Protein AF-A0A627FA46-F1 (afdb_monomer_lite)

pLDDT: mean 85.42, std 13.5, range [40.06, 98.44]

Radius of gyration: 26.83 Å; chains: 1; bounding box: 65×45×69 Å

Secondary structure (DSSP, 8-state):
----HHHHHHHHHHHTT-STTS----HHHHHHHHHHTT------SS-HHHHHHHHHHHHHTSPPSSTTPPPHHHHHHHHHHT-GGG-BTTBTT-HHHHHHHHHHHHHTTEEEEE-TTS-EEEEETTT--B---S-SSPPPPHHHHHHHHHHHHHHHH--HHHHIIIIIHHHHHHTT-EEEEE---SSTTSS-S-SEEEEEE-TTS-EEEEEE----SPPBSSS---STT-BHHHHHHHHHHHHHSPPP-TTTT-

Structure (mmCIF, N/CA/C/O backbone):
data_AF-A0A627FA46-F1
#
_entry.id   AF-A0A627FA46-F1
#
loop_
_atom_site.group_PDB
_atom_site.id
_atom_site.type_symbol
_atom_site.label_atom_id
_atom_site.label_alt_id
_atom_site.label_comp_id
_atom_site.label_asym_id
_atom_site.label_entity_id
_atom_site.label_seq_id
_atom_site.pdbx_PDB_ins_code
_atom_site.Cartn_x
_atom_site.Cartn_y
_atom_site.Cartn_z
_atom_site.occupancy
_atom_site.B_iso_or_equiv
_atom_site.auth_seq_id
_atom_site.auth_comp_id
_atom_site.auth_asym_id
_atom_site.auth_atom_id
_atom_site.pdbx_PDB_model_num
ATOM 1 N N . MET A 1 1 ? 17.394 -7.701 3.683 1.00 83.00 1 MET A N 1
ATOM 2 C CA . MET A 1 1 ? 18.013 -8.682 2.751 1.00 83.00 1 MET A CA 1
ATOM 3 C C . MET A 1 1 ? 18.845 -7.889 1.757 1.00 83.00 1 MET A C 1
ATOM 5 O O . MET A 1 1 ? 18.462 -6.763 1.490 1.00 83.00 1 MET A O 1
ATOM 9 N N . LYS A 1 2 ? 19.955 -8.413 1.216 1.00 88.69 2 LYS A N 1
ATOM 10 C CA . LYS A 1 2 ? 20.797 -7.633 0.296 1.00 88.69 2 LYS A CA 1
ATOM 11 C C . LYS A 1 2 ? 20.904 -8.286 -1.078 1.00 88.69 2 LYS A C 1
ATOM 13 O O . LYS A 1 2 ? 21.559 -9.314 -1.218 1.00 88.69 2 LYS A O 1
ATOM 18 N N . PHE A 1 3 ? 20.260 -7.674 -2.066 1.00 95.88 3 PHE A N 1
ATOM 19 C CA . PHE A 1 3 ? 20.481 -7.991 -3.476 1.00 95.88 3 PHE A CA 1
ATOM 20 C C . PHE A 1 3 ? 21.795 -7.377 -3.954 1.00 95.88 3 PHE A C 1
ATOM 22 O O . PHE A 1 3 ? 22.280 -6.397 -3.392 1.00 95.88 3 PHE A O 1
ATOM 29 N N . LYS A 1 4 ? 22.379 -7.953 -5.004 1.00 97.62 4 LYS A N 1
ATOM 30 C CA . LYS A 1 4 ? 23.573 -7.401 -5.648 1.00 97.62 4 LYS A CA 1
ATOM 31 C C . LYS A 1 4 ? 23.212 -6.121 -6.398 1.00 97.62 4 LYS A C 1
ATOM 33 O O . LYS A 1 4 ? 22.221 -6.095 -7.127 1.00 97.62 4 LYS A O 1
ATOM 38 N N . ASP A 1 5 ? 24.085 -5.120 -6.341 1.00 96.94 5 ASP A N 1
ATOM 39 C CA . ASP A 1 5 ? 23.879 -3.797 -6.950 1.00 96.94 5 ASP A CA 1
ATOM 40 C C . ASP A 1 5 ? 23.499 -3.875 -8.435 1.00 96.94 5 ASP A C 1
ATOM 42 O O . ASP A 1 5 ? 22.596 -3.184 -8.898 1.00 96.94 5 ASP A O 1
ATOM 46 N N . ARG A 1 6 ? 24.124 -4.790 -9.190 1.00 97.31 6 ARG A N 1
ATOM 47 C CA . ARG A 1 6 ? 23.803 -5.014 -10.612 1.00 97.31 6 ARG A CA 1
ATOM 48 C C . ARG A 1 6 ? 22.354 -5.455 -10.848 1.00 97.31 6 ARG A C 1
ATOM 50 O O . ARG A 1 6 ? 21.775 -5.130 -11.877 1.00 97.31 6 ARG A O 1
ATOM 57 N N . ASN A 1 7 ? 21.788 -6.227 -9.922 1.00 97.94 7 ASN A N 1
ATOM 58 C CA . ASN A 1 7 ? 20.427 -6.741 -10.026 1.00 97.94 7 ASN A CA 1
ATOM 59 C C . ASN A 1 7 ? 19.427 -5.686 -9.538 1.00 97.94 7 ASN A C 1
ATOM 61 O O . ASN A 1 7 ? 18.394 -5.511 -10.175 1.00 97.94 7 ASN A O 1
ATOM 65 N N . LEU A 1 8 ? 19.771 -4.919 -8.495 1.00 97.69 8 LEU A N 1
ATOM 66 C CA . LEU A 1 8 ? 19.010 -3.732 -8.090 1.00 97.69 8 LEU A CA 1
ATOM 67 C C . LEU A 1 8 ? 18.936 -2.686 -9.203 1.00 97.69 8 LEU A C 1
ATOM 69 O O . LEU A 1 8 ? 17.860 -2.165 -9.478 1.00 97.69 8 LEU A O 1
ATOM 73 N N . ARG A 1 9 ? 20.049 -2.431 -9.897 1.00 98.19 9 ARG A N 1
ATOM 74 C CA . ARG A 1 9 ? 20.071 -1.552 -11.067 1.00 98.19 9 ARG A CA 1
ATOM 75 C C . ARG A 1 9 ? 19.154 -2.058 -12.179 1.00 98.19 9 ARG A C 1
ATOM 77 O O . ARG A 1 9 ? 18.379 -1.274 -12.703 1.00 98.19 9 ARG A O 1
ATOM 84 N N . ALA A 1 10 ? 19.204 -3.346 -12.515 1.00 98.38 10 ALA A N 1
ATOM 85 C CA . ALA A 1 10 ? 18.331 -3.907 -13.548 1.00 98.38 10 ALA A CA 1
ATOM 86 C C . ALA A 1 10 ? 16.838 -3.813 -13.169 1.00 98.38 10 ALA A C 1
ATOM 88 O O . ALA A 1 10 ? 16.004 -3.507 -14.018 1.00 98.38 10 ALA A O 1
ATOM 89 N N . LEU A 1 11 ? 16.493 -4.015 -11.891 1.00 98.38 11 LEU A N 1
ATOM 90 C CA . LEU A 1 11 ? 15.132 -3.784 -11.388 1.00 98.38 11 LEU A CA 1
ATOM 91 C C . LEU A 1 11 ? 14.736 -2.304 -11.477 1.00 98.38 11 LEU A C 1
ATOM 93 O O . LEU A 1 11 ? 13.626 -1.986 -11.899 1.00 98.38 11 LEU A O 1
ATOM 97 N N . ALA A 1 12 ? 15.650 -1.399 -11.129 1.00 98.38 12 ALA A N 1
ATOM 98 C CA . ALA A 1 12 ? 15.436 0.034 -11.269 1.00 98.38 12 ALA A CA 1
ATOM 99 C C . ALA A 1 12 ? 15.219 0.437 -12.735 1.00 98.38 12 ALA A C 1
ATOM 101 O O . ALA A 1 12 ? 14.308 1.206 -13.013 1.00 98.38 12 ALA A O 1
ATOM 102 N N . GLU A 1 13 ? 15.990 -0.118 -13.674 1.00 98.44 13 GLU A N 1
ATOM 103 C CA . GLU A 1 13 ? 15.842 0.112 -15.119 1.00 98.44 13 GLU A CA 1
ATOM 104 C C . GLU A 1 13 ? 14.477 -0.365 -15.650 1.00 98.44 13 GLU A C 1
ATOM 106 O O . GLU A 1 13 ? 13.906 0.291 -16.522 1.00 98.44 13 GLU A O 1
ATOM 111 N N . CYS A 1 14 ? 13.908 -1.440 -15.087 1.00 98.25 14 CYS A N 1
ATOM 112 C CA . CYS A 1 14 ? 12.524 -1.848 -15.365 1.00 98.25 14 CYS A CA 1
ATOM 113 C C . CYS A 1 14 ? 11.515 -0.809 -14.850 1.00 98.25 14 CYS A C 1
ATOM 115 O O . CYS A 1 14 ? 10.617 -0.394 -15.576 1.00 98.25 14 CYS A O 1
ATOM 117 N N . LEU A 1 15 ? 11.678 -0.344 -13.609 1.00 97.94 15 LEU A N 1
ATOM 118 C CA . LEU A 1 15 ? 10.756 0.607 -12.980 1.00 97.94 15 LEU A CA 1
ATOM 119 C C . LEU A 1 15 ? 10.758 1.968 -13.687 1.00 97.94 15 LEU A C 1
ATOM 121 O O . LEU A 1 15 ? 9.698 2.524 -13.965 1.00 97.94 15 LEU A O 1
ATOM 125 N N . ILE A 1 16 ? 11.932 2.497 -14.031 1.00 97.88 16 ILE A N 1
ATOM 126 C CA . ILE A 1 16 ? 12.043 3.796 -14.711 1.00 97.88 16 ILE A CA 1
ATOM 127 C C . ILE A 1 16 ? 11.784 3.717 -16.224 1.00 97.88 16 ILE A C 1
ATOM 129 O O . ILE A 1 16 ? 11.762 4.757 -16.884 1.00 97.88 16 ILE A O 1
ATOM 133 N N . GLY A 1 17 ? 11.621 2.510 -16.774 1.00 96.44 17 GLY A N 1
ATOM 134 C CA . GLY A 1 17 ? 11.398 2.276 -18.202 1.00 96.44 17 GLY A CA 1
ATOM 135 C C . GLY A 1 17 ? 12.602 2.568 -19.096 1.00 96.44 17 GLY A C 1
ATOM 136 O O . GLY A 1 17 ? 12.437 2.934 -20.256 1.00 96.44 17 GLY A O 1
ATOM 137 N N . ASP A 1 18 ? 13.817 2.414 -18.563 1.00 97.19 18 ASP A N 1
ATOM 138 C CA . ASP A 1 18 ? 15.032 2.347 -19.389 1.00 97.19 18 ASP A CA 1
ATOM 139 C C . ASP A 1 18 ? 15.180 0.942 -20.011 1.00 97.19 18 ASP A C 1
ATOM 141 O O . ASP A 1 18 ? 15.818 0.772 -21.053 1.00 97.19 18 ASP A O 1
ATOM 145 N N . ASN A 1 19 ? 14.525 -0.065 -19.420 1.00 96.56 19 ASN A N 1
ATOM 146 C CA . ASN A 1 19 ? 14.220 -1.324 -20.089 1.00 96.56 19 ASN A CA 1
ATOM 147 C C . ASN A 1 19 ? 12.993 -1.147 -21.001 1.00 96.56 19 ASN A C 1
ATOM 149 O O . ASN A 1 19 ? 11.918 -0.770 -20.543 1.00 96.56 19 ASN A O 1
ATOM 153 N N . LYS A 1 20 ? 13.149 -1.476 -22.288 1.00 94.88 20 LYS A N 1
ATOM 154 C CA . LYS A 1 20 ? 12.140 -1.258 -23.339 1.00 94.88 20 LYS A CA 1
ATOM 155 C C . LYS A 1 20 ? 10.836 -2.037 -23.153 1.00 94.88 20 LYS A C 1
ATOM 157 O O . LYS A 1 20 ? 9.854 -1.690 -23.796 1.00 94.88 20 LYS A O 1
ATOM 162 N N . ALA A 1 21 ? 10.820 -3.071 -22.312 1.00 95.62 21 ALA A N 1
ATOM 163 C CA . ALA A 1 21 ? 9.594 -3.798 -21.985 1.00 95.62 21 ALA A CA 1
ATOM 164 C C . ALA A 1 21 ? 8.673 -3.028 -21.016 1.00 95.62 21 ALA A C 1
ATOM 166 O O . ALA A 1 21 ? 7.596 -3.514 -20.678 1.00 95.62 21 ALA A O 1
ATOM 167 N N . PHE A 1 22 ? 9.093 -1.848 -20.547 1.00 96.19 22 PHE A N 1
ATOM 168 C CA . PHE A 1 22 ? 8.358 -1.023 -19.597 1.00 96.19 22 PHE A CA 1
ATOM 169 C C . PHE A 1 22 ? 8.200 0.405 -20.115 1.00 96.19 22 PHE A C 1
ATOM 171 O O . PHE A 1 22 ? 9.055 0.932 -20.829 1.00 96.19 22 PHE A O 1
ATOM 178 N N . LEU A 1 23 ? 7.112 1.054 -19.700 1.00 92.75 23 LEU A N 1
ATOM 179 C CA . LEU A 1 23 ? 6.859 2.453 -20.014 1.00 92.75 23 LEU A CA 1
ATOM 180 C C . LEU A 1 23 ? 7.952 3.350 -19.424 1.00 92.75 23 LEU A C 1
ATOM 182 O O . LEU A 1 23 ? 8.234 3.300 -18.224 1.00 92.75 23 LEU A O 1
ATOM 186 N N . TYR A 1 24 ? 8.513 4.217 -20.264 1.00 95.94 24 TYR A N 1
ATOM 187 C CA . TYR A 1 24 ? 9.477 5.229 -19.848 1.00 95.94 24 TYR A CA 1
ATOM 188 C C . TYR A 1 24 ? 8.882 6.191 -18.809 1.00 95.94 24 TYR A C 1
ATOM 190 O O . TYR A 1 24 ? 7.828 6.792 -19.028 1.00 95.94 24 TYR A O 1
ATOM 198 N N . ARG A 1 25 ? 9.601 6.407 -17.702 1.00 96.31 25 ARG A N 1
ATOM 199 C CA . ARG A 1 25 ? 9.227 7.348 -16.637 1.00 96.31 25 ARG A CA 1
ATOM 200 C C . ARG A 1 25 ? 10.300 8.426 -16.460 1.00 96.31 25 ARG A C 1
ATOM 202 O O . ARG A 1 25 ? 11.454 8.144 -16.132 1.00 96.31 25 ARG A O 1
ATOM 209 N N . SER A 1 26 ? 9.915 9.691 -16.638 1.00 97.12 26 SER A N 1
ATOM 210 C CA . SER A 1 26 ? 10.728 10.845 -16.221 1.00 97.12 26 SER A CA 1
ATOM 211 C C . SER A 1 26 ? 10.833 10.922 -14.689 1.00 97.12 26 SER A C 1
ATOM 213 O O . SER A 1 26 ? 10.103 10.238 -13.980 1.00 97.12 26 SER A O 1
ATOM 215 N N . SER A 1 27 ? 11.692 11.789 -14.145 1.00 96.75 27 SER A N 1
ATOM 216 C CA . SER A 1 27 ? 11.842 11.961 -12.687 1.00 96.75 27 SER A CA 1
ATOM 217 C C . SER A 1 27 ? 10.533 12.317 -11.964 1.00 96.75 27 SER A C 1
ATOM 219 O O . SER A 1 27 ? 10.290 11.832 -10.857 1.00 96.75 27 SER A O 1
ATOM 221 N N . SER A 1 28 ? 9.662 13.113 -12.596 1.00 96.06 28 SER A N 1
ATOM 222 C CA . SER A 1 28 ? 8.325 13.404 -12.063 1.00 96.06 28 SER A CA 1
ATOM 223 C C . SER A 1 28 ? 7.432 12.163 -12.084 1.00 96.06 28 SER A C 1
ATOM 225 O O . SER A 1 28 ? 6.816 11.845 -11.077 1.00 96.06 28 SER A O 1
ATOM 227 N N . ARG A 1 29 ? 7.446 11.388 -13.175 1.00 96.88 29 ARG A N 1
ATOM 228 C CA . ARG A 1 29 ? 6.673 10.139 -13.288 1.00 96.88 29 ARG A CA 1
ATOM 229 C C . ARG A 1 29 ? 7.173 9.028 -12.363 1.00 96.88 29 ARG A C 1
ATOM 231 O O . ARG A 1 29 ? 6.384 8.205 -11.923 1.00 96.88 29 ARG A O 1
ATOM 238 N N . ILE A 1 30 ? 8.470 8.991 -12.054 1.00 97.25 30 ILE A N 1
ATOM 239 C CA . ILE A 1 30 ? 9.030 8.097 -11.029 1.00 97.25 30 ILE A CA 1
ATOM 240 C C . ILE A 1 30 ? 8.498 8.494 -9.649 1.00 97.25 30 ILE A C 1
ATOM 242 O O . ILE A 1 30 ? 8.119 7.631 -8.864 1.00 97.25 30 ILE A O 1
ATOM 246 N N . THR A 1 31 ? 8.457 9.798 -9.365 1.00 96.06 31 THR A N 1
ATOM 247 C CA . THR A 1 31 ? 7.888 10.329 -8.120 1.00 96.06 31 THR A CA 1
ATOM 248 C C . THR A 1 31 ? 6.412 9.946 -7.994 1.00 96.06 31 THR A C 1
ATOM 250 O O . THR A 1 31 ? 6.041 9.343 -6.993 1.00 96.06 31 THR A O 1
ATOM 253 N N . GLU A 1 32 ? 5.605 10.203 -9.030 1.00 94.31 32 GLU A N 1
ATOM 254 C CA . GLU A 1 32 ? 4.191 9.797 -9.102 1.00 94.31 32 GLU A CA 1
ATOM 255 C C . GLU A 1 32 ? 4.031 8.287 -8.880 1.00 94.31 32 GLU A C 1
ATOM 257 O O . GLU A 1 32 ? 3.296 7.876 -7.994 1.00 94.31 32 GLU A O 1
ATOM 262 N N . PHE A 1 33 ? 4.809 7.453 -9.578 1.00 95.44 33 PHE A N 1
ATOM 263 C CA . PHE A 1 33 ? 4.761 5.996 -9.419 1.00 95.44 33 PHE A CA 1
ATOM 264 C C . PHE A 1 33 ? 4.969 5.552 -7.961 1.00 95.44 33 PHE A C 1
ATOM 266 O O . PHE A 1 33 ? 4.234 4.709 -7.442 1.00 95.44 33 PHE A O 1
ATOM 273 N N . PHE A 1 34 ? 5.973 6.113 -7.279 1.00 94.88 34 PHE A N 1
ATOM 274 C CA . PHE A 1 34 ? 6.210 5.788 -5.877 1.00 94.88 34 PHE A CA 1
ATOM 275 C C . PHE A 1 34 ? 5.106 6.335 -4.966 1.00 94.88 34 PHE A C 1
ATOM 277 O O . PHE A 1 34 ? 4.780 5.667 -3.990 1.00 94.88 34 PHE A O 1
ATOM 284 N N . GLN A 1 35 ? 4.499 7.481 -5.283 1.00 91.88 35 GLN A N 1
ATOM 285 C CA . GLN A 1 35 ? 3.343 8.035 -4.566 1.00 91.88 35 GLN A CA 1
ATOM 286 C C . GLN A 1 35 ? 2.048 7.240 -4.794 1.00 91.88 35 GLN A C 1
ATOM 288 O O . GLN A 1 35 ? 1.243 7.123 -3.874 1.00 91.88 35 GLN A O 1
ATOM 293 N N . ASP A 1 36 ? 1.871 6.603 -5.947 1.00 89.75 36 ASP A N 1
ATOM 294 C CA . ASP A 1 36 ? 0.750 5.688 -6.195 1.00 89.75 36 ASP A CA 1
ATOM 295 C C . ASP A 1 36 ? 0.950 4.369 -5.429 1.00 89.75 36 ASP A C 1
ATOM 297 O O . ASP A 1 36 ? 0.047 3.866 -4.750 1.00 89.75 36 ASP A O 1
ATOM 301 N N . CYS A 1 37 ? 2.203 3.902 -5.362 1.00 89.31 37 CYS A N 1
ATOM 302 C CA . CYS A 1 37 ? 2.657 2.909 -4.378 1.00 89.31 37 CYS A CA 1
ATOM 303 C C . CYS A 1 37 ? 2.686 3.464 -2.935 1.00 89.31 37 CYS A C 1
ATOM 305 O O . CYS A 1 37 ? 3.098 2.749 -2.012 1.00 89.31 37 CYS A O 1
ATOM 307 N N . GLY A 1 38 ? 2.269 4.732 -2.760 1.00 85.62 38 GLY A N 1
ATOM 308 C CA . GLY A 1 38 ? 2.238 5.611 -1.578 1.00 85.62 38 GLY A CA 1
ATOM 309 C C . GLY A 1 38 ? 3.425 5.473 -0.677 1.00 85.62 38 GLY A C 1
ATOM 310 O O . GLY A 1 38 ? 3.366 5.102 0.489 1.00 85.62 38 GLY A O 1
ATOM 311 N N . MET A 1 39 ? 4.528 5.841 -1.273 1.00 88.25 39 MET A N 1
ATOM 312 C CA . MET A 1 39 ? 5.741 6.228 -0.622 1.00 88.25 39 MET A CA 1
ATOM 313 C C . MET A 1 39 ? 5.829 7.740 -0.791 1.00 88.25 39 MET A C 1
ATOM 315 O O . MET A 1 39 ? 5.743 8.256 -1.903 1.00 88.25 39 MET A O 1
ATOM 319 N N . GLU A 1 40 ? 5.990 8.456 0.316 1.00 89.12 40 GLU A N 1
ATOM 320 C CA . GLU A 1 40 ? 6.143 9.913 0.324 1.00 89.12 40 GLU A CA 1
ATOM 321 C C . GLU A 1 40 ? 7.594 10.284 -0.016 1.00 89.12 40 GLU A C 1
ATOM 323 O O . GLU A 1 40 ? 8.338 10.821 0.801 1.00 89.12 40 GLU A O 1
ATOM 328 N N . VAL A 1 41 ? 8.033 9.920 -1.220 1.00 91.50 41 VAL A N 1
ATOM 329 C CA . VAL A 1 41 ? 9.383 10.191 -1.724 1.00 91.50 41 VAL A CA 1
ATOM 330 C C . VAL A 1 41 ? 9.305 11.075 -2.957 1.00 91.50 41 VAL A C 1
ATOM 332 O O . VAL A 1 41 ? 8.360 10.983 -3.735 1.00 91.50 41 VAL A O 1
ATOM 335 N N . VAL A 1 42 ? 10.312 11.927 -3.139 1.00 96.06 42 VAL A N 1
ATOM 336 C CA . VAL A 1 42 ? 10.445 12.801 -4.307 1.00 96.06 42 VAL A CA 1
ATOM 337 C C . VAL A 1 42 ? 11.817 12.579 -4.914 1.00 96.06 42 VAL A C 1
ATOM 339 O O . VAL A 1 42 ? 12.822 12.538 -4.200 1.00 96.06 42 VAL A O 1
ATOM 342 N N . HIS A 1 43 ? 11.856 12.403 -6.231 1.00 96.88 43 HIS A N 1
ATOM 343 C CA . HIS A 1 43 ? 13.109 12.260 -6.951 1.00 96.88 43 HIS A CA 1
ATOM 344 C C . HIS A 1 43 ? 13.962 13.530 -6.801 1.00 96.88 43 HIS A C 1
ATOM 346 O O . HIS A 1 43 ? 13.508 14.632 -7.094 1.00 96.88 43 HIS A O 1
ATOM 352 N N . ASP A 1 44 ? 15.217 13.376 -6.379 1.00 95.06 44 ASP A N 1
ATOM 353 C CA . ASP A 1 44 ? 16.090 14.478 -5.931 1.00 95.06 44 ASP A CA 1
ATOM 354 C C . ASP A 1 44 ? 16.905 15.152 -7.052 1.00 95.06 44 ASP A C 1
ATOM 356 O O . ASP A 1 44 ? 17.688 16.066 -6.809 1.00 95.06 44 ASP A O 1
ATOM 360 N N . GLY A 1 45 ? 16.730 14.697 -8.292 1.00 93.81 45 GLY A N 1
ATOM 361 C CA . GLY A 1 45 ? 17.451 15.202 -9.465 1.00 93.81 45 GLY A CA 1
ATOM 362 C C . GLY A 1 45 ? 18.752 14.455 -9.758 1.00 93.81 45 GLY A C 1
ATOM 363 O O . GLY A 1 45 ? 19.404 14.748 -10.758 1.00 93.81 45 GLY A O 1
ATOM 364 N N . SER A 1 46 ? 19.107 13.458 -8.942 1.00 95.94 46 SER A N 1
ATOM 365 C CA . SER A 1 46 ? 20.211 12.545 -9.231 1.00 95.94 46 SER A CA 1
ATOM 366 C C . SER A 1 46 ? 19.896 11.612 -10.413 1.00 95.94 46 SER A C 1
ATOM 368 O O . SER A 1 46 ? 18.933 11.778 -11.161 1.00 95.94 46 SER A O 1
ATOM 370 N N . THR A 1 47 ? 20.753 10.625 -10.661 1.00 97.31 47 THR A N 1
ATOM 371 C CA . THR A 1 47 ? 20.547 9.712 -11.790 1.00 97.31 47 THR A CA 1
ATOM 372 C C . THR A 1 47 ? 19.359 8.781 -11.521 1.00 97.31 47 THR A C 1
ATOM 374 O O . THR A 1 47 ? 19.391 8.028 -10.551 1.00 97.31 47 THR A O 1
ATOM 377 N N . ARG A 1 48 ? 18.354 8.768 -12.415 1.00 97.56 48 ARG A N 1
ATOM 378 C CA . ARG A 1 48 ? 17.077 8.032 -12.254 1.00 97.56 48 ARG A CA 1
ATOM 379 C C . ARG A 1 48 ? 17.235 6.586 -11.782 1.00 97.56 48 ARG A C 1
ATOM 381 O O . ARG A 1 48 ? 16.595 6.186 -10.809 1.00 97.56 48 ARG A O 1
ATOM 388 N N . TRP A 1 49 ? 18.093 5.803 -12.444 1.00 97.50 49 TRP A N 1
ATOM 389 C CA . TRP A 1 49 ? 18.305 4.399 -12.069 1.00 97.50 49 TRP A CA 1
ATOM 390 C C . TRP A 1 49 ? 18.966 4.268 -10.696 1.00 97.50 49 TRP A C 1
ATOM 392 O O . TRP A 1 49 ? 18.599 3.379 -9.937 1.00 97.50 49 TRP A O 1
ATOM 402 N N . ALA A 1 50 ? 19.906 5.154 -10.354 1.00 97.81 50 ALA A N 1
ATOM 403 C CA . ALA A 1 50 ? 20.639 5.097 -9.092 1.00 97.81 50 ALA A CA 1
ATOM 404 C C . ALA A 1 50 ? 19.729 5.476 -7.920 1.00 97.81 50 ALA A C 1
ATOM 406 O O . ALA A 1 50 ? 19.672 4.759 -6.923 1.00 97.81 50 ALA A O 1
ATOM 407 N N . TRP A 1 51 ? 18.950 6.548 -8.084 1.00 98.31 51 TRP A N 1
ATOM 408 C CA . TRP A 1 51 ? 17.949 6.968 -7.109 1.00 98.31 51 TRP A CA 1
ATOM 409 C C . TRP A 1 51 ? 16.913 5.870 -6.861 1.00 98.31 51 TRP A C 1
ATOM 411 O O . TRP A 1 51 ? 16.630 5.511 -5.721 1.00 98.31 51 TRP A O 1
ATOM 421 N N . THR A 1 52 ? 16.393 5.280 -7.938 1.00 98.12 52 THR A N 1
ATOM 422 C CA . THR A 1 52 ? 15.397 4.206 -7.854 1.00 98.12 52 THR A CA 1
ATOM 423 C C . THR A 1 52 ? 15.984 2.943 -7.221 1.00 98.12 52 THR A C 1
ATOM 425 O O . THR A 1 52 ? 15.335 2.330 -6.379 1.00 98.12 52 THR A O 1
ATOM 428 N N . ALA A 1 53 ? 17.221 2.567 -7.563 1.00 98.12 53 ALA A N 1
ATOM 429 C CA . ALA A 1 53 ? 17.902 1.420 -6.964 1.00 98.12 53 ALA A CA 1
ATOM 430 C C . ALA A 1 53 ? 18.103 1.597 -5.452 1.00 98.12 53 ALA A C 1
ATOM 432 O O . ALA A 1 53 ? 17.868 0.654 -4.703 1.00 98.12 53 ALA A O 1
ATOM 433 N N . MET A 1 54 ? 18.455 2.805 -5.000 1.00 97.38 54 MET A N 1
ATOM 434 C CA . MET A 1 54 ? 18.554 3.139 -3.575 1.00 97.38 54 MET A CA 1
ATOM 435 C C . MET A 1 54 ? 17.198 2.996 -2.863 1.00 97.38 54 MET A C 1
ATOM 437 O O . MET A 1 54 ? 17.129 2.376 -1.805 1.00 97.38 54 MET A O 1
ATOM 441 N N . ARG A 1 55 ? 16.099 3.488 -3.455 1.00 97.50 55 ARG A N 1
ATOM 442 C CA . ARG A 1 55 ? 14.746 3.288 -2.897 1.00 97.50 55 ARG A CA 1
ATOM 443 C C . ARG A 1 55 ? 14.374 1.804 -2.817 1.00 97.50 55 ARG A C 1
ATOM 445 O O . ARG A 1 55 ? 13.826 1.357 -1.815 1.00 97.50 55 ARG A O 1
ATOM 452 N N . LEU A 1 56 ? 14.695 1.019 -3.846 1.00 97.69 56 LEU A N 1
ATOM 453 C CA . LEU A 1 56 ? 14.479 -0.432 -3.840 1.00 97.69 56 LEU A CA 1
ATOM 454 C C . LEU A 1 56 ? 15.324 -1.139 -2.766 1.00 97.69 56 LEU A C 1
ATOM 456 O O . LEU A 1 56 ? 14.832 -2.066 -2.124 1.00 97.69 56 LEU A O 1
ATOM 460 N N . GLU A 1 57 ? 16.565 -0.703 -2.540 1.00 97.38 57 GLU A N 1
ATOM 461 C CA . GLU A 1 57 ? 17.429 -1.224 -1.475 1.00 97.38 57 GLU A CA 1
ATOM 462 C C . GLU A 1 57 ? 16.853 -0.941 -0.079 1.00 97.38 57 GLU A C 1
ATOM 464 O O . GLU A 1 57 ? 16.814 -1.840 0.761 1.00 97.38 57 GLU A O 1
ATOM 469 N N . GLU A 1 58 ? 16.346 0.270 0.162 1.00 95.56 58 GLU A N 1
ATOM 470 C CA . GLU A 1 58 ? 15.663 0.625 1.414 1.00 95.56 58 GLU A CA 1
ATOM 471 C C . GLU A 1 58 ? 14.476 -0.303 1.692 1.00 95.56 58 GLU A C 1
ATOM 473 O O . GLU A 1 58 ? 14.363 -0.849 2.789 1.00 95.56 58 GLU A O 1
ATOM 478 N N . LEU A 1 59 ? 13.643 -0.560 0.678 1.00 95.12 59 LEU A N 1
ATOM 479 C CA . LEU A 1 59 ? 12.504 -1.474 0.788 1.00 95.12 59 LEU A CA 1
ATOM 480 C C . LEU A 1 59 ? 12.934 -2.927 1.047 1.00 95.12 59 LEU A C 1
ATOM 482 O O . LEU A 1 59 ? 12.260 -3.647 1.779 1.00 95.12 59 LEU A O 1
ATOM 486 N N . LEU A 1 60 ? 14.060 -3.379 0.485 1.00 95.19 60 LEU A N 1
ATOM 487 C CA . LEU A 1 60 ? 14.609 -4.717 0.752 1.00 95.19 60 LEU A CA 1
ATOM 488 C C . LEU A 1 60 ? 15.184 -4.878 2.166 1.00 95.19 60 LEU A C 1
ATOM 490 O O . LEU A 1 60 ? 15.339 -6.011 2.648 1.00 95.19 60 LEU A O 1
ATOM 494 N N . ASN A 1 61 ? 15.534 -3.769 2.815 1.00 93.94 61 ASN A N 1
ATOM 495 C CA . ASN A 1 61 ? 16.020 -3.739 4.190 1.00 93.94 61 ASN A CA 1
ATOM 496 C C . ASN A 1 61 ? 14.891 -3.722 5.228 1.00 93.94 61 ASN A C 1
ATOM 498 O O . ASN A 1 61 ? 15.167 -3.895 6.415 1.00 93.94 61 ASN A O 1
ATOM 502 N N . GLU A 1 62 ? 13.634 -3.591 4.800 1.00 91.81 62 GLU A N 1
ATOM 503 C CA . GLU A 1 62 ? 12.483 -3.754 5.683 1.00 91.81 62 GLU A CA 1
ATOM 504 C C . GLU A 1 62 ? 12.375 -5.191 6.244 1.00 91.81 62 GLU A C 1
ATOM 506 O O . GLU A 1 62 ? 12.915 -6.148 5.667 1.00 91.81 62 GLU A O 1
ATOM 511 N N . PRO A 1 63 ? 11.676 -5.377 7.382 1.00 90.31 63 PRO A N 1
ATOM 512 C CA . PRO A 1 63 ? 11.452 -6.694 7.965 1.00 90.31 63 PRO A CA 1
ATOM 513 C C . PRO A 1 63 ? 10.760 -7.659 6.996 1.00 90.31 63 PRO A C 1
ATOM 515 O O . PRO A 1 63 ? 9.793 -7.314 6.317 1.00 90.31 63 PRO A O 1
ATOM 518 N N . GLN A 1 64 ? 11.235 -8.904 6.967 1.00 89.19 64 GLN A N 1
ATOM 519 C CA . GLN A 1 64 ? 10.597 -9.969 6.195 1.00 89.19 64 GLN A CA 1
ATOM 520 C C . GLN A 1 64 ? 9.434 -10.569 6.997 1.00 89.19 64 GLN A C 1
ATOM 522 O O . GLN A 1 64 ? 9.608 -10.839 8.188 1.00 89.19 64 GLN A O 1
ATOM 527 N N . PRO A 1 65 ? 8.279 -10.854 6.367 1.00 86.38 65 PRO A N 1
ATOM 528 C CA . PRO A 1 65 ? 7.133 -11.435 7.070 1.00 86.38 65 PRO A CA 1
ATOM 529 C C . PRO A 1 65 ? 7.373 -12.897 7.484 1.00 86.38 65 PRO A C 1
ATOM 531 O O . PRO A 1 65 ? 6.798 -13.377 8.457 1.00 86.38 65 PRO A O 1
ATOM 534 N N . LYS A 1 66 ? 8.214 -13.623 6.739 1.00 89.00 66 LYS A N 1
ATOM 535 C CA . LYS A 1 66 ? 8.621 -15.010 7.005 1.00 89.00 66 LYS A CA 1
ATOM 536 C C . LYS A 1 66 ? 9.944 -15.313 6.302 1.00 89.00 66 LYS A C 1
ATOM 538 O O . LYS A 1 66 ? 10.344 -14.588 5.392 1.00 89.00 66 LYS A O 1
ATOM 543 N N . ALA A 1 67 ? 10.606 -16.398 6.696 1.00 89.75 67 ALA A N 1
ATOM 544 C CA . ALA A 1 67 ? 11.851 -16.830 6.064 1.00 89.75 67 ALA A CA 1
ATOM 545 C C . ALA A 1 67 ? 11.681 -17.014 4.543 1.00 89.75 67 ALA A C 1
ATOM 547 O O . ALA A 1 67 ? 10.720 -17.643 4.092 1.00 89.75 67 ALA A O 1
ATOM 548 N N . HIS A 1 68 ? 12.632 -16.486 3.765 1.00 91.56 68 HIS A N 1
ATOM 549 C CA . HIS A 1 68 ? 12.641 -16.517 2.294 1.00 91.56 68 HIS A CA 1
ATOM 550 C C . HIS A 1 68 ? 11.476 -15.778 1.611 1.00 91.56 68 HIS A C 1
ATOM 552 O O . HIS A 1 68 ? 11.251 -15.978 0.419 1.00 91.56 68 HIS A O 1
ATOM 558 N N . ALA A 1 69 ? 10.720 -14.947 2.335 1.00 93.25 69 ALA A N 1
ATOM 559 C CA . ALA A 1 69 ? 9.760 -14.034 1.728 1.00 93.25 69 ALA A CA 1
ATOM 560 C C . ALA A 1 69 ? 10.371 -12.639 1.591 1.00 93.25 69 ALA A C 1
ATOM 562 O O . ALA A 1 69 ? 11.025 -12.138 2.504 1.00 93.25 69 ALA A O 1
ATOM 563 N N . LEU A 1 70 ? 10.116 -11.998 0.454 1.00 94.88 70 LEU A N 1
ATOM 564 C CA . LEU A 1 70 ? 10.475 -10.602 0.240 1.00 94.88 70 LEU A CA 1
ATOM 565 C C . LEU A 1 70 ? 9.637 -9.681 1.149 1.00 94.88 70 LEU A C 1
ATOM 567 O O . LEU A 1 70 ? 8.488 -10.023 1.452 1.00 94.88 70 LEU A O 1
ATOM 571 N N . PRO A 1 71 ? 10.170 -8.513 1.559 1.00 93.81 71 PRO A N 1
ATOM 572 C CA . PRO A 1 71 ? 9.398 -7.522 2.304 1.00 93.81 71 PRO A CA 1
ATOM 573 C C . PRO A 1 71 ? 8.148 -7.063 1.546 1.00 93.81 71 PRO A C 1
ATOM 575 O O . PRO A 1 71 ? 8.165 -6.914 0.321 1.00 93.81 71 PRO A O 1
ATOM 578 N N . GLU A 1 72 ? 7.058 -6.813 2.273 1.00 91.50 72 GLU A N 1
ATOM 579 C CA . GLU A 1 72 ? 5.739 -6.577 1.669 1.00 91.50 72 GLU A CA 1
ATOM 580 C C . GLU A 1 72 ? 5.713 -5.346 0.754 1.00 91.50 72 GLU A C 1
ATOM 582 O O . GLU A 1 72 ? 5.170 -5.416 -0.349 1.00 91.50 72 GLU A O 1
ATOM 587 N N . ARG A 1 73 ? 6.337 -4.229 1.160 1.00 90.94 73 ARG A N 1
ATOM 588 C CA . ARG A 1 73 ? 6.361 -2.997 0.349 1.00 90.94 73 ARG A CA 1
ATOM 589 C C . ARG A 1 73 ? 7.203 -3.146 -0.913 1.00 90.94 73 ARG A C 1
ATOM 591 O O . ARG A 1 73 ? 6.836 -2.601 -1.951 1.00 90.94 73 ARG A O 1
ATOM 598 N N . PHE A 1 74 ? 8.281 -3.926 -0.854 1.00 95.19 74 PHE A N 1
ATOM 599 C CA . PHE A 1 74 ? 9.075 -4.256 -2.036 1.00 95.19 74 PHE A CA 1
ATOM 600 C C . PHE A 1 74 ? 8.252 -5.062 -3.052 1.00 95.19 74 PHE A C 1
ATOM 602 O O . PHE A 1 74 ? 8.217 -4.725 -4.234 1.00 95.19 74 PHE A O 1
ATOM 609 N N . VAL A 1 75 ? 7.526 -6.089 -2.591 1.00 94.31 75 VAL A N 1
ATOM 610 C CA . VAL A 1 75 ? 6.620 -6.872 -3.450 1.00 94.31 75 VAL A CA 1
ATOM 611 C C . VAL A 1 75 ? 5.503 -5.998 -4.012 1.00 9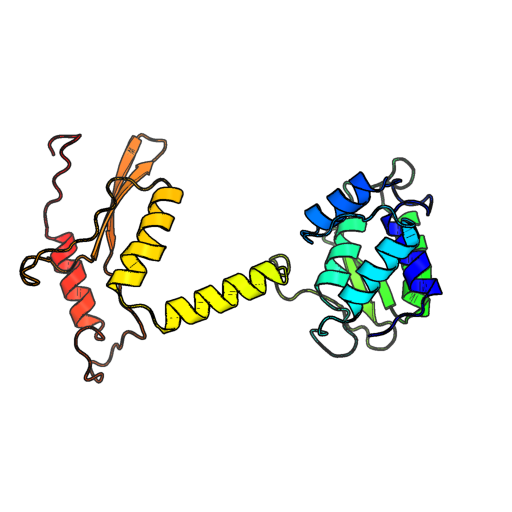4.31 75 VAL A C 1
ATOM 613 O O . VAL A 1 75 ? 5.171 -6.126 -5.188 1.00 94.31 75 VAL A O 1
ATOM 616 N N . HIS A 1 76 ? 4.943 -5.096 -3.203 1.00 92.69 76 HIS A N 1
ATOM 617 C CA . HIS A 1 76 ? 3.891 -4.180 -3.635 1.00 92.69 76 HIS A CA 1
ATOM 618 C C . HIS A 1 76 ? 4.343 -3.289 -4.799 1.00 92.69 76 HIS A C 1
ATOM 620 O O . HIS A 1 76 ? 3.613 -3.182 -5.780 1.00 92.69 76 HIS A O 1
ATOM 626 N N . VAL A 1 77 ? 5.562 -2.739 -4.745 1.00 95.38 77 VAL A N 1
ATOM 627 C CA . VAL A 1 77 ? 6.146 -1.957 -5.850 1.00 95.38 77 VAL A CA 1
ATOM 628 C C . VAL A 1 77 ? 6.243 -2.778 -7.132 1.00 95.38 77 VAL A C 1
ATOM 630 O O . VAL A 1 77 ? 5.834 -2.313 -8.193 1.00 95.38 77 VAL A O 1
ATOM 633 N N . LEU A 1 78 ? 6.747 -4.012 -7.050 1.00 96.44 78 LEU A N 1
ATOM 634 C CA . LEU A 1 78 ? 6.866 -4.872 -8.231 1.00 96.44 78 LEU A CA 1
ATOM 635 C C . LEU A 1 78 ? 5.497 -5.301 -8.769 1.00 96.44 78 LEU A C 1
ATOM 637 O O . LEU A 1 78 ? 5.315 -5.379 -9.981 1.00 96.44 78 LEU A O 1
ATOM 641 N N . ARG A 1 79 ? 4.521 -5.535 -7.887 1.00 94.12 79 ARG A N 1
ATOM 642 C CA . ARG A 1 79 ? 3.141 -5.833 -8.279 1.00 94.12 79 ARG A CA 1
ATOM 643 C C . ARG A 1 79 ? 2.494 -4.652 -8.993 1.00 94.12 79 ARG A C 1
ATOM 645 O O . ARG A 1 79 ? 1.897 -4.864 -10.040 1.00 94.12 79 ARG A O 1
ATOM 652 N N . PHE A 1 80 ? 2.652 -3.440 -8.464 1.00 93.75 80 PHE A N 1
ATOM 653 C CA . PHE A 1 80 ? 2.132 -2.224 -9.084 1.00 93.75 80 PHE A CA 1
ATOM 654 C C . PHE A 1 80 ? 2.798 -1.960 -10.444 1.00 93.75 80 PHE A C 1
ATOM 656 O O . PHE A 1 80 ? 2.118 -1.702 -11.428 1.00 93.75 80 PHE A O 1
ATOM 663 N N . LEU A 1 81 ? 4.119 -2.160 -10.549 1.00 96.19 81 LEU A N 1
ATOM 664 C CA . LEU A 1 81 ? 4.851 -2.085 -11.822 1.00 96.19 81 LEU A CA 1
ATOM 665 C C . LEU A 1 81 ? 4.311 -3.052 -12.892 1.00 96.19 81 LEU A C 1
ATOM 667 O O . LEU A 1 81 ? 4.472 -2.792 -14.085 1.00 96.19 81 LEU A O 1
ATOM 671 N N . MET A 1 82 ? 3.718 -4.170 -12.468 1.00 95.94 82 MET A N 1
ATOM 672 C CA . MET A 1 82 ? 3.239 -5.260 -13.319 1.00 95.94 82 MET A CA 1
ATOM 673 C C . MET A 1 82 ? 1.710 -5.320 -13.437 1.00 95.94 82 MET A C 1
ATOM 675 O O . MET A 1 82 ? 1.173 -6.366 -13.815 1.00 95.94 82 MET A O 1
ATOM 679 N N . LEU A 1 83 ? 1.007 -4.222 -13.153 1.00 92.56 83 LEU A N 1
ATOM 680 C CA . LEU A 1 83 ? -0.420 -4.094 -13.449 1.00 92.56 83 LEU A CA 1
ATOM 681 C C . LEU A 1 83 ? -0.691 -4.340 -14.939 1.00 92.56 83 LEU A C 1
ATOM 683 O O . LEU A 1 83 ? 0.079 -3.916 -15.808 1.00 92.56 83 LEU A O 1
ATOM 687 N N . LYS A 1 84 ? -1.766 -5.078 -15.239 1.00 89.88 84 LYS A N 1
ATOM 688 C CA . LYS A 1 84 ? -2.135 -5.434 -16.619 1.00 89.88 84 LYS A CA 1
ATOM 689 C C . LYS A 1 84 ? -2.645 -4.222 -17.391 1.00 89.88 84 LYS A C 1
ATOM 691 O O . LYS A 1 84 ? -2.483 -4.178 -18.602 1.00 89.88 84 LYS A O 1
ATOM 696 N N . GLU A 1 85 ? -3.198 -3.238 -16.691 1.00 89.19 85 GLU A N 1
ATOM 697 C CA . GLU A 1 85 ? -3.648 -1.962 -17.245 1.00 89.19 85 GLU A CA 1
ATOM 698 C C . GLU A 1 85 ? -2.491 -1.146 -17.844 1.00 89.19 85 GLU A C 1
ATOM 700 O O . GLU A 1 85 ? -2.693 -0.405 -18.799 1.00 89.19 85 GLU A O 1
ATOM 705 N N . ASP A 1 86 ? -1.271 -1.348 -17.338 1.00 88.12 86 ASP A N 1
ATOM 706 C CA . ASP A 1 86 ? -0.040 -0.700 -17.808 1.00 88.12 86 ASP A CA 1
ATOM 707 C C . ASP A 1 86 ? 0.668 -1.501 -18.921 1.00 88.12 86 ASP A C 1
ATOM 709 O O . ASP A 1 86 ? 1.868 -1.321 -19.161 1.00 88.12 86 ASP A O 1
ATOM 713 N N . ALA A 1 87 ? -0.012 -2.471 -19.537 1.00 90.69 87 ALA A N 1
ATOM 714 C CA . ALA A 1 87 ? 0.575 -3.269 -20.604 1.00 90.69 87 ALA A CA 1
ATOM 715 C C . ALA A 1 87 ? 0.885 -2.412 -21.841 1.00 90.69 87 ALA A C 1
ATOM 717 O O . ALA A 1 87 ? 0.118 -1.532 -22.224 1.00 90.69 87 ALA A O 1
ATOM 718 N N . MET A 1 88 ? 2.019 -2.696 -22.480 1.00 90.69 88 MET A N 1
ATOM 719 C CA . MET A 1 88 ? 2.388 -2.071 -23.749 1.00 90.69 88 MET A CA 1
ATOM 720 C C . MET A 1 88 ? 1.570 -2.694 -24.887 1.00 90.69 88 MET A C 1
ATOM 722 O O . MET A 1 88 ? 1.247 -3.883 -24.832 1.00 90.69 88 MET A O 1
ATOM 726 N N . ASP A 1 89 ? 1.293 -1.932 -25.948 1.00 89.81 89 ASP A N 1
ATOM 727 C CA . ASP A 1 89 ? 0.507 -2.406 -27.102 1.00 89.81 89 ASP A CA 1
ATOM 728 C C . ASP A 1 89 ? 1.082 -3.685 -27.740 1.00 89.81 89 ASP A C 1
ATOM 730 O O . ASP A 1 89 ? 0.346 -4.543 -28.227 1.00 89.81 89 ASP A O 1
ATOM 734 N N . ASP A 1 90 ? 2.410 -3.835 -27.726 1.00 92.75 90 ASP A N 1
ATOM 735 C CA . ASP A 1 90 ? 3.127 -4.988 -28.272 1.00 92.75 90 ASP A CA 1
ATOM 736 C C . ASP A 1 90 ? 3.361 -6.119 -27.246 1.00 92.75 90 ASP A C 1
ATOM 738 O O . ASP A 1 90 ? 4.006 -7.124 -27.572 1.00 92.75 90 ASP A O 1
ATOM 742 N N . ASP A 1 91 ? 2.868 -5.962 -26.015 1.00 95.12 91 ASP A N 1
ATOM 743 C CA . ASP A 1 91 ? 2.926 -6.942 -24.927 1.00 95.12 91 ASP A CA 1
ATOM 744 C C . ASP A 1 91 ? 1.684 -6.863 -24.005 1.00 95.12 91 ASP A C 1
ATOM 746 O O . ASP A 1 91 ? 1.820 -6.670 -22.792 1.00 95.12 91 ASP A O 1
ATOM 750 N N . PRO A 1 92 ? 0.455 -7.054 -24.533 1.00 91.31 92 PRO A N 1
ATOM 751 C CA . PRO A 1 92 ? -0.788 -6.934 -23.755 1.00 91.31 92 PRO A CA 1
ATOM 752 C C . PRO A 1 92 ? -0.856 -7.940 -22.593 1.00 91.31 92 PRO A C 1
ATOM 754 O O . PRO A 1 92 ? -1.462 -7.695 -21.553 1.00 91.31 92 PRO A O 1
ATOM 757 N N . GLY A 1 93 ? -0.194 -9.091 -22.752 1.00 90.94 93 GLY A N 1
ATOM 758 C CA . GLY A 1 93 ? -0.064 -10.113 -21.716 1.00 90.94 93 GLY A CA 1
ATOM 759 C C . GLY A 1 93 ? 1.039 -9.835 -20.692 1.00 90.94 93 GLY A C 1
ATOM 760 O O . GLY A 1 93 ? 1.140 -10.583 -19.717 1.00 90.94 93 GLY A O 1
ATOM 761 N N . ARG A 1 94 ? 1.853 -8.789 -20.878 1.00 95.44 94 ARG A N 1
ATOM 762 C CA . ARG A 1 94 ? 3.042 -8.471 -20.070 1.00 95.44 94 ARG A CA 1
ATOM 763 C C . ARG A 1 94 ? 4.061 -9.612 -19.979 1.00 95.44 94 ARG A C 1
ATOM 765 O O . ARG A 1 94 ? 4.741 -9.757 -18.963 1.00 95.44 94 ARG A O 1
ATOM 772 N N . LEU A 1 95 ? 4.139 -10.455 -21.006 1.00 96.00 95 LEU A N 1
ATOM 773 C CA . LEU A 1 95 ? 5.026 -11.616 -21.043 1.00 96.00 95 LEU A CA 1
ATOM 774 C C . LEU A 1 95 ? 6.489 -11.190 -21.202 1.00 96.00 95 LEU A C 1
ATOM 776 O O . LEU A 1 95 ? 7.344 -11.701 -20.479 1.00 96.00 95 LEU A O 1
ATOM 780 N N . LYS A 1 96 ? 6.773 -10.216 -22.077 1.00 96.50 96 LYS A N 1
ATOM 781 C CA . LYS A 1 96 ? 8.128 -9.661 -22.245 1.00 96.50 96 LYS A CA 1
ATOM 782 C C . LYS A 1 96 ? 8.552 -8.915 -20.984 1.00 96.50 96 LYS A C 1
ATOM 784 O O . LYS A 1 96 ? 9.659 -9.115 -20.491 1.00 96.50 96 LYS A O 1
ATOM 789 N N . ALA A 1 97 ? 7.655 -8.104 -20.419 1.00 97.44 97 ALA A N 1
ATOM 790 C CA . ALA A 1 97 ? 7.911 -7.411 -19.157 1.00 97.44 97 ALA A CA 1
ATOM 791 C C . ALA A 1 97 ? 8.215 -8.396 -18.015 1.00 97.44 97 ALA A C 1
ATOM 793 O O . ALA A 1 97 ? 9.137 -8.175 -17.229 1.00 97.44 97 ALA A O 1
ATOM 794 N N . LEU A 1 98 ? 7.476 -9.509 -17.938 1.00 98.06 98 LEU A N 1
ATOM 795 C CA . LEU A 1 98 ? 7.692 -10.544 -16.928 1.00 98.06 98 LEU A CA 1
ATOM 796 C C . LEU A 1 98 ? 9.040 -11.250 -17.113 1.00 98.06 98 LEU A C 1
ATOM 798 O O . LEU A 1 98 ? 9.737 -11.504 -16.130 1.00 98.06 98 LEU A O 1
ATOM 802 N N . GLU A 1 99 ? 9.423 -11.551 -18.355 1.00 98.00 99 GLU A N 1
ATOM 803 C CA . GLU A 1 99 ? 10.730 -12.129 -18.675 1.00 98.00 99 GLU A CA 1
ATOM 804 C C . GLU A 1 99 ? 11.871 -11.194 -18.247 1.00 98.00 99 GLU A C 1
ATOM 806 O O . GLU A 1 99 ? 12.788 -11.615 -17.537 1.00 98.00 99 GLU A O 1
ATOM 811 N N . GLU A 1 100 ? 11.793 -9.911 -18.612 1.00 98.19 100 GLU A N 1
ATOM 812 C CA . GLU A 1 100 ? 12.787 -8.900 -18.242 1.00 98.19 100 GLU A CA 1
ATOM 813 C C . GLU A 1 100 ? 12.887 -8.707 -16.723 1.00 98.19 100 GLU A C 1
ATOM 815 O O . GLU A 1 100 ? 13.996 -8.669 -16.184 1.00 98.19 100 GLU A O 1
ATOM 820 N N . LEU A 1 101 ? 11.750 -8.670 -16.016 1.00 98.12 101 LEU A N 1
ATOM 821 C CA . LEU A 1 101 ? 11.704 -8.579 -14.554 1.00 98.12 101 LEU A CA 1
ATOM 822 C C . LEU A 1 101 ? 12.351 -9.798 -13.880 1.00 98.12 101 LEU A C 1
ATOM 824 O O . LEU A 1 101 ? 13.030 -9.670 -12.857 1.00 98.12 101 LEU A O 1
ATOM 828 N N . ASN A 1 102 ? 12.165 -10.988 -14.451 1.00 98.38 102 ASN A N 1
ATOM 829 C CA . ASN A 1 102 ? 12.700 -12.224 -13.892 1.00 98.38 102 ASN A CA 1
ATOM 830 C C . ASN A 1 102 ? 14.217 -12.363 -14.047 1.00 98.38 102 ASN A C 1
ATOM 832 O O . ASN A 1 102 ? 14.844 -13.027 -13.221 1.00 98.38 102 ASN A O 1
ATOM 836 N N . LYS A 1 103 ? 14.852 -11.718 -15.033 1.00 98.19 103 LYS A N 1
ATOM 837 C CA . LYS A 1 103 ? 16.316 -11.783 -15.216 1.00 98.19 103 LYS A CA 1
ATOM 838 C C . LYS A 1 103 ? 17.108 -11.410 -13.949 1.00 98.19 103 LYS A C 1
ATOM 840 O O . LYS A 1 103 ? 17.990 -12.188 -13.569 1.00 98.19 103 LYS A O 1
ATOM 845 N N . PRO A 1 104 ? 16.864 -10.262 -13.281 1.00 98.00 104 PRO A N 1
ATOM 846 C CA . PRO A 1 104 ? 17.516 -9.955 -12.010 1.00 98.00 104 PRO A CA 1
ATOM 847 C C . PRO A 1 104 ? 16.991 -10.794 -10.839 1.00 98.00 104 PRO A C 1
ATOM 849 O O . PRO A 1 104 ? 17.806 -11.230 -10.030 1.00 98.00 104 PRO A O 1
ATOM 852 N N . LEU A 1 105 ? 15.682 -11.071 -10.755 1.00 97.69 105 LEU A N 1
ATOM 853 C CA . LEU A 1 105 ? 15.100 -11.831 -9.637 1.00 97.69 105 LEU A CA 1
ATOM 854 C C . LEU A 1 105 ? 15.637 -13.265 -9.562 1.00 97.69 105 LEU A C 1
ATOM 856 O O . LEU A 1 105 ? 16.030 -13.718 -8.486 1.00 97.69 105 LEU A O 1
ATOM 860 N N . MET A 1 106 ? 15.757 -13.952 -10.701 1.00 97.56 106 MET A N 1
ATOM 861 C CA . MET A 1 106 ? 16.269 -15.325 -10.754 1.00 97.56 106 MET A CA 1
ATOM 862 C C . MET A 1 106 ? 17.710 -15.421 -10.258 1.00 97.56 106 MET A C 1
ATOM 864 O O . MET A 1 106 ? 18.073 -16.389 -9.590 1.00 97.56 106 MET A O 1
ATOM 868 N N . ARG A 1 107 ? 18.532 -14.396 -10.520 1.00 97.19 107 ARG A N 1
ATOM 869 C CA . ARG A 1 107 ? 19.918 -14.320 -10.024 1.00 97.19 107 ARG A CA 1
ATOM 870 C C . ARG A 1 107 ? 20.000 -14.136 -8.509 1.00 97.19 107 ARG A C 1
ATOM 872 O O . ARG A 1 107 ? 21.060 -14.390 -7.943 1.00 97.19 107 ARG A O 1
ATOM 879 N N . GLU A 1 108 ? 18.915 -13.684 -7.890 1.00 97.06 108 GLU A N 1
ATOM 880 C CA . GLU A 1 108 ? 18.750 -13.532 -6.443 1.00 97.06 108 GLU A CA 1
ATOM 881 C C . GLU A 1 108 ? 17.947 -14.691 -5.823 1.00 97.06 108 GLU A C 1
ATOM 883 O O . GLU A 1 108 ? 17.658 -14.678 -4.629 1.00 97.06 108 GLU A O 1
ATOM 888 N N . GLY A 1 109 ? 17.596 -15.714 -6.614 1.00 96.81 109 GLY A N 1
ATOM 889 C CA . GLY A 1 109 ? 16.871 -16.895 -6.143 1.00 96.81 109 GLY A CA 1
ATOM 890 C C . GLY A 1 109 ? 15.351 -16.734 -6.080 1.00 96.81 109 GLY A C 1
ATOM 891 O O . GLY A 1 109 ? 14.697 -17.530 -5.406 1.00 96.81 109 GLY A O 1
ATOM 892 N N . TYR A 1 110 ? 14.784 -15.750 -6.777 1.00 97.75 110 TYR A N 1
ATOM 893 C CA . TYR A 1 110 ? 13.343 -15.496 -6.828 1.00 97.75 110 TYR A CA 1
ATOM 894 C C . TYR A 1 110 ? 12.790 -15.589 -8.252 1.00 97.75 110 TYR A C 1
ATOM 896 O O . TYR A 1 110 ? 13.509 -15.419 -9.232 1.00 97.75 110 TYR A O 1
ATOM 904 N N . GLU A 1 111 ? 11.491 -15.826 -8.359 1.00 97.56 111 GLU A N 1
ATOM 905 C CA . GLU A 1 111 ? 10.757 -15.876 -9.621 1.00 97.56 111 GLU A CA 1
ATOM 906 C C . GLU A 1 111 ? 9.413 -15.174 -9.438 1.00 97.56 111 GLU A C 1
ATOM 908 O O . GLU A 1 111 ? 8.655 -15.485 -8.514 1.00 97.56 111 GLU A O 1
ATOM 913 N N . ALA A 1 112 ? 9.134 -14.221 -10.318 1.00 97.25 112 ALA A N 1
ATOM 914 C CA . ALA A 1 112 ? 7.854 -13.560 -10.461 1.00 97.25 112 ALA A CA 1
ATOM 915 C C . ALA A 1 112 ? 6.976 -14.294 -11.484 1.00 97.25 112 ALA A C 1
ATOM 917 O O . ALA A 1 112 ? 7.457 -14.745 -12.524 1.00 97.25 112 ALA A O 1
ATOM 918 N N . PHE A 1 113 ? 5.680 -14.387 -11.206 1.00 96.06 113 PHE A N 1
ATOM 919 C CA . PHE A 1 113 ? 4.686 -15.013 -12.075 1.00 96.06 113 PHE A CA 1
ATOM 920 C C . PHE A 1 113 ? 3.311 -14.373 -11.854 1.00 96.06 113 PHE A C 1
ATOM 922 O O . PHE A 1 113 ? 3.068 -13.773 -10.807 1.00 96.06 113 PHE A O 1
ATOM 929 N N . TYR A 1 114 ? 2.414 -14.497 -12.830 1.00 95.06 114 TYR A N 1
ATOM 930 C CA . TYR A 1 114 ? 1.013 -14.105 -12.664 1.00 95.06 114 TYR A CA 1
ATOM 931 C C . TYR A 1 114 ? 0.199 -15.257 -12.076 1.00 95.06 114 TYR A C 1
ATOM 933 O O . TYR A 1 114 ? 0.366 -16.400 -12.501 1.00 95.06 114 TYR A O 1
ATOM 941 N N . GLY A 1 115 ? -0.663 -14.953 -11.106 1.00 90.62 115 GLY A N 1
ATOM 942 C CA . GLY A 1 115 ? -1.699 -15.878 -10.650 1.00 90.62 115 GLY A CA 1
ATOM 943 C C . GLY A 1 115 ? -2.940 -15.832 -11.542 1.00 90.62 115 GLY A C 1
ATOM 944 O O . GLY A 1 115 ? -3.043 -14.998 -12.443 1.00 90.62 115 GLY A O 1
ATOM 945 N N . ASP A 1 116 ? -3.902 -16.708 -11.253 1.00 88.31 116 ASP A N 1
ATOM 946 C CA . ASP A 1 116 ? -5.185 -16.774 -11.972 1.00 88.31 116 ASP A CA 1
ATOM 947 C C . ASP A 1 116 ? -6.034 -15.499 -11.792 1.00 88.31 116 ASP A C 1
ATOM 949 O O . ASP A 1 116 ? -6.921 -15.210 -12.591 1.00 88.31 116 ASP A O 1
ATOM 953 N N . ASP A 1 117 ? -5.738 -14.707 -10.761 1.00 88.00 117 ASP A N 1
ATOM 954 C CA . ASP A 1 117 ? -6.345 -13.407 -10.464 1.00 88.00 117 ASP A CA 1
ATOM 955 C C . ASP A 1 117 ? -5.684 -12.231 -11.210 1.00 88.00 117 ASP A C 1
ATOM 957 O O . ASP A 1 117 ? -6.001 -11.072 -10.948 1.00 88.00 117 ASP A O 1
ATOM 961 N N . ASN A 1 118 ? -4.764 -12.516 -12.139 1.00 87.88 118 ASN A N 1
ATOM 962 C CA . ASN A 1 118 ? -3.963 -11.541 -12.882 1.00 87.88 118 ASN A CA 1
ATOM 963 C C . ASN A 1 118 ? -3.037 -10.661 -12.025 1.00 87.88 118 ASN A C 1
ATOM 965 O O . ASN A 1 118 ? -2.468 -9.695 -12.542 1.00 87.88 118 ASN A O 1
ATOM 969 N N . LEU A 1 119 ? -2.801 -11.006 -10.755 1.00 90.31 119 LEU A N 1
ATOM 970 C CA . LEU A 1 119 ? -1.837 -10.306 -9.911 1.00 90.31 119 LEU A CA 1
ATOM 971 C C . LEU A 1 119 ? -0.439 -10.911 -10.031 1.00 90.31 119 LEU A C 1
ATOM 973 O O . LEU A 1 119 ? -0.258 -12.114 -10.228 1.00 90.31 119 LEU A O 1
ATOM 977 N N . LEU A 1 120 ? 0.579 -10.061 -9.867 1.00 93.75 120 LEU A N 1
ATOM 978 C CA . LEU A 1 120 ? 1.958 -10.521 -9.759 1.00 93.75 120 LEU A CA 1
ATOM 979 C C . LEU A 1 120 ? 2.205 -11.147 -8.378 1.00 93.75 120 LEU A C 1
ATOM 981 O O . LEU A 1 120 ? 1.967 -10.528 -7.329 1.00 93.75 120 LEU A O 1
ATOM 985 N N . TYR A 1 121 ? 2.777 -12.342 -8.393 1.00 94.56 121 TYR A N 1
ATOM 986 C CA . TYR A 1 121 ? 3.319 -13.042 -7.239 1.00 94.56 121 TYR A CA 1
ATOM 987 C C . TYR A 1 121 ? 4.808 -13.267 -7.416 1.00 94.56 121 TYR A C 1
ATOM 989 O O . TYR A 1 121 ? 5.297 -13.402 -8.532 1.00 94.56 121 TYR A O 1
ATOM 997 N N . ILE A 1 122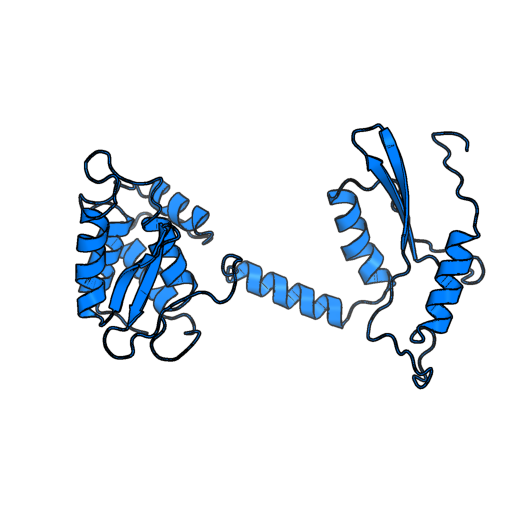 ? 5.532 -13.337 -6.299 1.00 96.25 122 ILE A N 1
ATOM 998 C CA . ILE A 1 122 ? 6.962 -13.639 -6.295 1.00 96.25 122 ILE A CA 1
ATOM 999 C C . ILE A 1 122 ? 7.212 -14.779 -5.321 1.00 96.25 122 ILE A C 1
ATOM 1001 O O . ILE A 1 122 ? 6.811 -14.708 -4.157 1.00 96.25 122 ILE A O 1
ATOM 1005 N N . ARG A 1 123 ? 7.888 -15.831 -5.780 1.00 96.19 123 ARG A N 1
ATOM 1006 C CA . ARG A 1 123 ? 8.256 -16.988 -4.960 1.00 96.19 123 ARG A CA 1
ATOM 1007 C C . ARG A 1 123 ? 9.761 -17.176 -4.897 1.00 96.19 123 ARG A C 1
ATOM 1009 O O . ARG A 1 123 ? 10.472 -16.863 -5.844 1.00 96.19 123 ARG A O 1
ATOM 1016 N N . HIS A 1 124 ? 10.236 -17.721 -3.787 1.00 97.06 124 HIS A N 1
ATOM 1017 C CA . HIS A 1 124 ? 11.611 -18.188 -3.669 1.00 97.06 124 HIS A CA 1
ATOM 1018 C C . HIS A 1 124 ? 11.788 -19.522 -4.411 1.00 97.06 124 HIS A C 1
ATOM 1020 O O . HIS A 1 124 ? 10.983 -20.445 -4.259 1.00 97.06 124 HIS A O 1
ATOM 1026 N N . ASN A 1 125 ? 12.856 -19.653 -5.195 1.00 94.00 125 ASN A N 1
ATOM 1027 C CA . ASN A 1 125 ? 13.043 -20.774 -6.117 1.00 94.00 125 ASN A CA 1
ATOM 1028 C C . ASN A 1 125 ? 13.266 -22.107 -5.399 1.00 94.00 125 ASN A C 1
ATOM 1030 O O . ASN A 1 125 ? 12.734 -23.125 -5.851 1.00 94.00 125 ASN A O 1
ATOM 1034 N N . GLY A 1 126 ? 14.013 -22.091 -4.289 1.00 92.12 126 GLY A N 1
ATOM 1035 C CA . GLY A 1 126 ? 14.364 -23.294 -3.531 1.00 92.12 126 GLY A CA 1
ATOM 1036 C C . GLY A 1 126 ? 13.236 -23.798 -2.630 1.00 92.12 126 GLY A C 1
ATOM 1037 O O . GLY A 1 126 ? 12.883 -24.969 -2.676 1.00 92.12 126 GLY A O 1
ATOM 1038 N N . THR A 1 127 ? 12.637 -22.910 -1.836 1.00 92.69 127 THR A N 1
ATOM 1039 C CA . THR A 1 127 ? 11.616 -23.283 -0.833 1.00 92.69 127 THR A CA 1
ATOM 1040 C C . THR A 1 127 ? 10.186 -23.187 -1.352 1.00 92.69 127 THR A C 1
ATOM 1042 O O . THR A 1 127 ? 9.261 -23.590 -0.655 1.00 92.69 127 THR A O 1
ATOM 1045 N N . LYS A 1 128 ? 9.981 -22.599 -2.539 1.00 93.25 128 LYS A N 1
ATOM 1046 C CA . LYS A 1 128 ? 8.660 -22.252 -3.092 1.00 93.25 128 LYS A CA 1
ATOM 1047 C C . LYS A 1 128 ? 7.830 -21.329 -2.190 1.00 93.25 128 LYS A C 1
ATOM 1049 O O . LYS A 1 128 ? 6.633 -21.166 -2.409 1.00 93.25 128 LYS A O 1
ATOM 1054 N N . THR A 1 129 ? 8.466 -20.666 -1.219 1.00 92.56 129 THR A N 1
ATOM 1055 C CA . THR A 1 129 ? 7.817 -19.673 -0.360 1.00 92.56 129 THR A CA 1
ATOM 1056 C C . THR A 1 129 ? 7.311 -18.519 -1.217 1.00 92.56 129 THR A C 1
ATOM 1058 O O . THR A 1 129 ? 8.113 -17.809 -1.818 1.00 92.56 129 THR A O 1
ATOM 1061 N N . VAL A 1 130 ? 5.994 -18.308 -1.254 1.00 92.75 130 VAL A N 1
ATOM 1062 C CA . VAL A 1 130 ? 5.397 -17.148 -1.928 1.00 92.75 130 VAL A CA 1
ATOM 1063 C C . VAL A 1 130 ? 5.414 -15.941 -0.989 1.00 92.75 130 VAL A C 1
ATOM 1065 O O . VAL A 1 130 ? 4.985 -16.030 0.170 1.00 92.75 130 VAL A O 1
ATOM 1068 N N . SER A 1 131 ? 5.908 -14.819 -1.506 1.00 91.38 131 SER A N 1
ATOM 1069 C CA . SER A 1 131 ? 5.915 -13.506 -0.860 1.00 91.38 131 SER A CA 1
ATOM 1070 C C . SER A 1 131 ? 4.548 -12.855 -1.075 1.00 91.38 131 SER A C 1
ATOM 1072 O O . SER A 1 131 ? 4.354 -12.083 -2.010 1.00 91.38 131 SER A O 1
ATOM 1074 N N . VAL A 1 132 ? 3.565 -13.254 -0.268 1.00 78.06 132 VAL A N 1
ATOM 1075 C CA . VAL A 1 132 ? 2.202 -12.700 -0.283 1.00 78.06 132 VAL A CA 1
ATOM 1076 C C . VAL A 1 132 ? 2.050 -11.783 0.924 1.00 78.06 132 VAL A C 1
ATOM 1078 O O . VAL A 1 132 ? 2.474 -12.161 2.017 1.00 78.06 132 VAL A O 1
ATOM 1081 N N . SER A 1 133 ? 1.438 -10.612 0.736 1.00 62.47 133 SER A N 1
ATOM 1082 C CA . SER A 1 133 ? 0.930 -9.823 1.856 1.00 62.47 133 SER A CA 1
ATOM 1083 C C . SER A 1 133 ? -0.294 -10.541 2.424 1.00 62.47 133 SER A C 1
ATOM 1085 O O . SER A 1 133 ? -1.279 -10.751 1.719 1.00 62.47 133 SER A O 1
ATOM 1087 N N . ASN A 1 134 ? -0.260 -10.918 3.701 1.00 55.16 134 ASN A N 1
ATOM 1088 C CA . ASN A 1 134 ? -1.438 -11.503 4.362 1.00 55.16 134 ASN A CA 1
ATOM 1089 C C . ASN A 1 134 ? -2.574 -10.474 4.543 1.00 55.16 134 ASN A C 1
ATOM 1091 O O . ASN A 1 134 ? -3.665 -10.830 4.981 1.00 55.16 134 ASN A O 1
ATOM 1095 N N . ASN A 1 135 ? -2.316 -9.202 4.227 1.00 55.69 135 ASN A N 1
ATOM 1096 C CA . ASN A 1 135 ? -3.268 -8.109 4.309 1.00 55.69 135 ASN A CA 1
ATOM 1097 C C . ASN A 1 135 ? -3.769 -7.729 2.898 1.00 55.69 135 ASN A C 1
ATOM 1099 O O . ASN A 1 135 ? -2.934 -7.434 2.033 1.00 55.69 135 ASN A O 1
ATOM 1103 N N . PRO A 1 136 ? -5.095 -7.724 2.646 1.00 56.44 136 PRO A N 1
ATOM 1104 C CA . PRO A 1 136 ? -5.664 -7.178 1.411 1.00 56.44 136 PRO A CA 1
ATOM 1105 C C . PRO A 1 136 ? -5.481 -5.656 1.314 1.00 56.44 136 PRO A C 1
ATOM 1107 O O . PRO A 1 136 ? -5.549 -5.096 0.222 1.00 56.44 136 PRO A O 1
ATOM 1110 N N . HIS A 1 137 ? -5.229 -4.980 2.439 1.00 61.28 137 HIS A N 1
ATOM 1111 C CA . HIS A 1 137 ? -4.887 -3.566 2.460 1.00 61.28 137 HIS A CA 1
ATOM 1112 C C . HIS A 1 137 ? -3.401 -3.350 2.180 1.00 61.28 137 HIS A C 1
ATOM 1114 O O . HIS A 1 137 ? -2.535 -4.132 2.577 1.00 61.28 137 HIS A O 1
ATOM 1120 N N . ARG A 1 138 ? -3.113 -2.233 1.514 1.00 70.31 138 ARG A N 1
ATOM 1121 C CA . ARG A 1 138 ? -1.757 -1.777 1.231 1.00 70.31 138 ARG A CA 1
ATOM 1122 C C . ARG A 1 138 ? -0.949 -1.603 2.529 1.00 70.31 138 ARG A C 1
ATOM 1124 O O . ARG A 1 138 ? -1.506 -1.112 3.514 1.00 70.31 138 ARG A O 1
ATOM 1131 N N . PRO A 1 139 ? 0.349 -1.962 2.555 1.00 69.12 139 PRO A N 1
ATOM 1132 C CA . PRO A 1 139 ? 1.177 -1.724 3.731 1.00 69.12 139 PRO A CA 1
ATOM 1133 C C . PRO A 1 139 ? 1.266 -0.229 4.061 1.00 69.12 139 PRO A C 1
ATOM 1135 O O . PRO A 1 139 ? 1.477 0.594 3.167 1.00 69.12 139 PRO A O 1
ATOM 1138 N N . LEU A 1 140 ? 1.141 0.098 5.349 1.00 74.12 140 LEU A N 1
ATOM 1139 C CA . LEU A 1 140 ? 1.222 1.470 5.850 1.00 74.12 140 LEU A CA 1
ATOM 1140 C C . LEU A 1 140 ? 2.625 2.056 5.642 1.00 74.12 140 LEU A C 1
ATOM 1142 O O . LEU A 1 140 ? 3.636 1.366 5.798 1.00 74.12 140 LEU A O 1
ATOM 1146 N N . THR A 1 141 ? 2.696 3.348 5.337 1.00 75.62 141 THR A N 1
ATOM 1147 C CA . THR A 1 141 ? 3.965 4.085 5.258 1.00 75.62 141 THR A CA 1
ATOM 1148 C C . THR A 1 141 ? 4.620 4.228 6.634 1.00 75.62 141 THR A C 1
ATOM 1150 O O . THR A 1 141 ? 3.939 4.128 7.655 1.00 75.62 141 THR A O 1
ATOM 1153 N N . PRO A 1 142 ? 5.927 4.541 6.725 1.00 76.12 142 PRO A N 1
ATOM 1154 C CA . PRO A 1 142 ? 6.559 4.848 8.011 1.00 76.12 142 PRO A CA 1
ATOM 1155 C C . PRO A 1 142 ? 5.863 5.992 8.768 1.00 76.12 142 PRO A C 1
ATOM 1157 O O . PRO A 1 142 ? 5.726 5.936 9.991 1.00 76.12 142 PRO A O 1
ATOM 1160 N N . HIS A 1 143 ? 5.373 7.005 8.045 1.00 76.81 143 HIS A N 1
ATOM 1161 C CA . HIS A 1 143 ? 4.602 8.109 8.619 1.00 76.81 143 HIS A CA 1
ATOM 1162 C C . HIS A 1 143 ? 3.247 7.646 9.159 1.00 76.81 143 HIS A C 1
ATOM 1164 O O . HIS A 1 143 ? 2.863 8.030 10.263 1.00 76.81 143 HIS A O 1
ATOM 1170 N N . GLU A 1 144 ? 2.536 6.796 8.422 1.00 81.25 144 GLU A N 1
ATOM 1171 C CA . GLU A 1 144 ? 1.264 6.215 8.857 1.00 81.25 144 GLU A CA 1
ATOM 1172 C C . GLU A 1 144 ? 1.444 5.244 10.021 1.00 81.25 144 GLU A C 1
ATOM 1174 O O . GLU A 1 144 ? 0.653 5.273 10.956 1.00 81.25 144 GLU A O 1
ATOM 1179 N N . ILE A 1 145 ? 2.509 4.437 10.023 1.00 84.12 145 ILE A N 1
ATOM 1180 C CA . ILE A 1 145 ? 2.883 3.591 11.161 1.00 84.12 145 ILE A CA 1
ATOM 1181 C C . ILE A 1 145 ? 3.120 4.471 12.386 1.00 84.12 145 ILE A C 1
ATOM 1183 O O . ILE A 1 145 ? 2.584 4.175 13.449 1.00 84.12 145 ILE A O 1
ATOM 1187 N N . LYS A 1 146 ? 3.856 5.582 12.242 1.00 88.06 146 LYS A N 1
ATOM 1188 C CA . LYS A 1 146 ? 4.072 6.541 13.332 1.00 88.06 146 LYS A CA 1
ATOM 1189 C C . LYS A 1 146 ? 2.758 7.158 13.815 1.00 88.06 146 LYS A C 1
ATOM 1191 O O . LYS A 1 146 ? 2.524 7.179 15.020 1.00 88.06 146 LYS A O 1
ATOM 1196 N N . ARG A 1 147 ? 1.890 7.627 12.908 1.00 87.44 147 ARG A N 1
ATOM 1197 C CA . ARG A 1 147 ? 0.558 8.161 13.259 1.00 87.44 147 ARG A CA 1
ATOM 1198 C C . ARG A 1 147 ? -0.291 7.114 13.972 1.00 87.44 147 ARG A C 1
ATOM 1200 O O . ARG A 1 147 ? -0.887 7.434 14.989 1.00 87.44 147 ARG A O 1
ATOM 1207 N N . ARG A 1 148 ? -0.301 5.871 13.486 1.00 87.38 148 ARG A N 1
ATOM 1208 C CA . ARG A 1 148 ? -0.993 4.745 14.119 1.00 87.38 148 ARG A CA 1
ATOM 1209 C C . ARG A 1 148 ? -0.469 4.516 15.530 1.00 87.38 148 ARG A C 1
ATOM 1211 O O . ARG A 1 148 ? -1.272 4.432 16.441 1.00 87.38 148 ARG A O 1
ATOM 1218 N N . THR A 1 149 ? 0.848 4.467 15.724 1.00 91.31 149 THR A N 1
ATOM 1219 C CA . THR A 1 149 ? 1.447 4.295 17.055 1.00 91.31 149 THR A CA 1
ATOM 1220 C C . THR A 1 149 ? 1.061 5.432 18.003 1.00 91.31 149 THR A C 1
ATOM 1222 O O . THR A 1 149 ? 0.716 5.167 19.149 1.00 91.31 149 THR A O 1
ATOM 1225 N N . LEU A 1 150 ? 1.073 6.684 17.530 1.00 92.12 150 LEU A N 1
ATOM 1226 C CA . LEU A 1 150 ? 0.630 7.838 18.321 1.00 92.12 150 LEU A CA 1
ATOM 1227 C C . LEU A 1 150 ? -0.863 7.761 18.664 1.00 92.12 150 LEU A C 1
ATOM 1229 O O . LEU A 1 150 ? -1.232 8.014 19.805 1.00 92.12 150 LEU A O 1
ATOM 1233 N N . LEU A 1 151 ? -1.705 7.376 17.702 1.00 89.88 151 LEU A N 1
ATOM 1234 C CA . LEU A 1 151 ? -3.139 7.203 17.916 1.00 89.88 151 LEU A CA 1
ATOM 1235 C C . LEU A 1 151 ? -3.419 6.075 18.912 1.00 89.88 151 LEU A C 1
ATOM 1237 O O . LEU A 1 151 ? -4.223 6.256 19.813 1.00 89.88 151 LEU A O 1
ATOM 1241 N N . THR A 1 152 ? -2.739 4.933 18.793 1.00 90.81 152 THR A N 1
ATOM 1242 C CA . THR A 1 152 ? -2.854 3.830 19.755 1.00 90.81 152 THR A CA 1
ATOM 1243 C C . THR A 1 152 ? -2.460 4.288 21.156 1.00 90.81 152 THR A C 1
ATOM 1245 O O . THR A 1 152 ? -3.230 4.087 22.086 1.00 90.81 152 THR A O 1
ATOM 1248 N N . ALA A 1 153 ? -1.324 4.979 21.295 1.00 92.38 153 ALA A N 1
ATOM 1249 C CA . ALA A 1 153 ? -0.893 5.514 22.583 1.00 92.38 153 ALA A CA 1
ATOM 1250 C C . ALA A 1 153 ? -1.916 6.499 23.174 1.00 92.38 153 ALA A C 1
ATOM 1252 O O . ALA A 1 153 ? -2.202 6.434 24.365 1.00 92.38 153 ALA A O 1
ATOM 1253 N N . PHE A 1 154 ? -2.498 7.372 22.344 1.00 91.25 154 PHE A N 1
ATOM 1254 C CA . PHE A 1 154 ? -3.558 8.283 22.771 1.00 91.25 154 PHE A CA 1
ATOM 1255 C C . PHE A 1 154 ? -4.808 7.527 23.238 1.00 91.25 154 PHE A C 1
ATOM 1257 O O . PHE A 1 154 ? -5.287 7.782 24.338 1.00 91.25 154 PHE A O 1
ATOM 1264 N N . LEU A 1 155 ? -5.303 6.567 22.450 1.00 89.12 155 LEU A N 1
ATOM 1265 C CA . LEU A 1 155 ? -6.491 5.771 22.783 1.00 89.12 155 LEU A CA 1
ATOM 1266 C C . LEU A 1 155 ? -6.303 4.950 24.070 1.00 89.12 155 LEU A C 1
ATOM 1268 O O . LEU A 1 155 ? -7.247 4.780 24.846 1.00 89.12 155 LEU A O 1
ATOM 1272 N N . ASP A 1 156 ? -5.082 4.485 24.339 1.00 87.69 156 ASP A N 1
ATOM 1273 C CA . ASP A 1 156 ? -4.754 3.779 25.578 1.00 87.69 156 ASP A CA 1
ATOM 1274 C C . ASP A 1 156 ? -4.854 4.696 26.806 1.00 87.69 156 ASP A C 1
ATOM 1276 O O . ASP A 1 156 ? -5.266 4.246 27.878 1.00 87.69 156 ASP A O 1
ATOM 1280 N N . THR A 1 157 ? -4.581 5.997 26.668 1.00 89.00 157 THR A N 1
ATOM 1281 C CA . THR A 1 157 ? -4.547 6.942 27.799 1.00 89.00 157 THR A CA 1
ATOM 1282 C C . THR A 1 157 ? -5.764 7.852 27.923 1.00 89.00 157 THR A C 1
ATOM 1284 O O . THR A 1 157 ? -6.059 8.271 29.037 1.00 89.00 157 THR A O 1
ATOM 1287 N N . CYS A 1 158 ? -6.488 8.130 26.837 1.00 87.69 158 CYS A N 1
ATOM 1288 C CA . CYS A 1 158 ? -7.543 9.148 26.829 1.00 87.69 158 CYS A CA 1
ATOM 1289 C C . CYS A 1 158 ? -8.750 8.769 27.705 1.00 87.69 158 CYS A C 1
ATOM 1291 O O . CYS A 1 158 ? -9.040 7.583 27.897 1.00 87.69 158 CYS A O 1
ATOM 1293 N N . SER A 1 159 ? -9.471 9.751 28.239 1.00 86.19 159 SER A N 1
ATOM 1294 C CA . SER A 1 159 ? -10.755 9.531 28.918 1.00 86.19 159 SER A CA 1
ATOM 1295 C C . SER A 1 15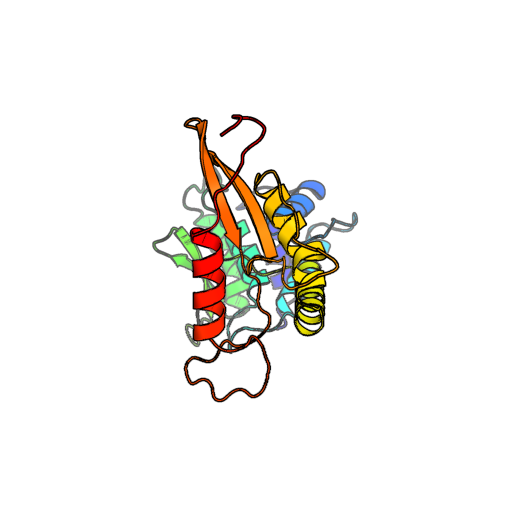9 ? -11.883 9.196 27.923 1.00 86.19 159 SER A C 1
ATOM 1297 O O . SER A 1 159 ? -11.688 9.239 26.706 1.00 86.19 159 SER A O 1
ATOM 1299 N N . GLU A 1 160 ? -13.068 8.827 28.428 1.00 83.75 160 GLU A N 1
ATOM 1300 C CA . GLU A 1 160 ? -14.269 8.674 27.584 1.00 83.75 160 GLU A CA 1
ATOM 1301 C C . GLU A 1 160 ? -14.648 10.012 26.933 1.00 83.75 160 GLU A C 1
ATOM 1303 O O . GLU A 1 160 ? -14.897 10.045 25.731 1.00 83.75 160 GLU A O 1
ATOM 1308 N N . ASP A 1 161 ? -14.578 11.110 27.688 1.00 82.81 161 ASP A N 1
ATOM 1309 C CA . ASP A 1 161 ? -14.864 12.462 27.194 1.00 82.81 161 ASP A CA 1
ATOM 1310 C C . ASP A 1 161 ? -13.879 12.877 26.089 1.00 82.81 161 ASP A C 1
ATOM 1312 O O . ASP A 1 161 ? -14.292 13.309 25.015 1.00 82.81 161 ASP A O 1
ATOM 1316 N N . GLU A 1 162 ? -12.576 12.659 26.293 1.00 86.06 162 GLU A N 1
ATOM 1317 C CA . GLU A 1 162 ? -11.547 12.950 25.285 1.00 86.06 162 GLU A CA 1
ATOM 1318 C C . GLU A 1 162 ? -11.720 12.080 24.032 1.00 86.06 162 GLU A C 1
ATOM 1320 O O . GLU A 1 162 ? -11.553 12.559 22.911 1.00 86.06 162 GLU A O 1
ATOM 1325 N N . LEU A 1 163 ? -12.090 10.803 24.193 1.00 88.00 163 LEU A N 1
ATOM 1326 C CA . LEU A 1 163 ? -12.398 9.923 23.064 1.00 88.00 163 LEU A CA 1
ATOM 1327 C C . LEU A 1 163 ? -13.589 10.455 22.257 1.00 88.00 163 LEU A C 1
ATOM 1329 O O . LEU A 1 163 ? -13.568 10.433 21.023 1.00 88.00 163 LEU A O 1
ATOM 1333 N N . ILE A 1 164 ? -14.629 10.922 22.946 1.00 85.81 164 ILE A N 1
ATOM 1334 C CA . ILE A 1 164 ? -15.810 11.502 22.318 1.00 85.81 164 ILE A CA 1
ATOM 1335 C C . ILE A 1 164 ? -15.413 12.765 21.551 1.00 85.81 164 ILE A C 1
ATOM 1337 O O . ILE A 1 164 ? -15.583 12.807 20.331 1.00 85.81 164 ILE A O 1
ATOM 1341 N N . GLU A 1 165 ? -14.859 13.763 22.237 1.00 85.69 165 GLU A N 1
ATOM 1342 C CA . GLU A 1 165 ? -14.643 15.110 21.703 1.00 85.69 165 GLU A CA 1
ATOM 1343 C C . GLU A 1 165 ? -13.552 15.177 20.629 1.00 85.69 165 GLU A C 1
ATOM 1345 O O . GLU A 1 165 ? -13.766 15.801 19.587 1.00 85.69 165 GLU A O 1
ATOM 1350 N N . GLU A 1 166 ? -12.417 14.505 20.842 1.00 86.62 166 GLU A N 1
ATOM 1351 C CA . GLU A 1 166 ? -11.236 14.625 19.975 1.00 86.62 166 GLU A CA 1
ATOM 1352 C C . GLU A 1 166 ? -11.233 13.616 18.818 1.00 86.62 166 GLU A C 1
ATOM 1354 O O . GLU A 1 166 ? -10.558 13.827 17.808 1.00 86.62 166 GLU A O 1
ATOM 1359 N N . VAL A 1 167 ? -11.991 12.514 18.926 1.00 88.56 167 VAL A N 1
ATOM 1360 C CA . VAL A 1 167 ? -11.986 11.438 17.917 1.00 88.56 167 VAL A CA 1
ATOM 1361 C C . VAL A 1 167 ? -13.363 11.210 17.313 1.00 88.56 167 VAL A C 1
ATOM 1363 O O . VAL A 1 167 ? -13.523 11.321 16.094 1.00 88.56 167 VAL A O 1
ATOM 1366 N N . LEU A 1 168 ? -14.367 10.888 18.131 1.00 88.31 168 LEU A N 1
ATOM 1367 C CA . LEU A 1 168 ? -15.664 10.443 17.619 1.00 88.31 168 LEU A CA 1
ATOM 1368 C C . LEU A 1 168 ? -16.466 11.582 16.983 1.00 88.31 168 LEU A C 1
ATOM 1370 O O . LEU A 1 168 ? -16.962 11.407 15.869 1.00 88.31 168 LEU A O 1
ATOM 1374 N N . LEU A 1 169 ? -16.577 12.757 17.620 1.00 85.69 169 LEU A N 1
ATOM 1375 C CA . LEU A 1 169 ? -17.335 13.867 17.024 1.00 85.69 169 LEU A CA 1
ATOM 1376 C C . LEU A 1 169 ? -16.722 14.334 15.689 1.00 85.69 169 LEU A C 1
ATOM 1378 O O . LEU A 1 169 ? -17.481 14.472 14.724 1.00 85.69 169 LEU A O 1
ATOM 1382 N N . PRO A 1 170 ? -15.395 14.559 15.567 1.00 86.69 170 PRO A N 1
ATOM 1383 C CA . PRO A 1 170 ? -14.782 14.924 14.291 1.00 86.69 170 PRO A CA 1
ATOM 1384 C C . PRO A 1 170 ? -14.981 13.852 13.215 1.00 86.69 170 PRO A C 1
ATOM 1386 O O . PRO A 1 170 ? -15.321 14.187 12.079 1.00 86.69 170 PRO A O 1
ATOM 1389 N N . LEU A 1 171 ? -14.845 12.569 13.576 1.00 89.38 171 LEU A N 1
ATOM 1390 C CA . LEU A 1 171 ? -15.068 11.449 12.662 1.00 89.38 171 LEU A CA 1
ATOM 1391 C C . LEU A 1 171 ? -16.505 11.438 12.127 1.00 89.38 171 LEU A C 1
ATOM 1393 O O . LEU A 1 171 ? -16.710 11.387 10.916 1.00 89.38 171 LEU A O 1
ATOM 1397 N N . PHE A 1 172 ? -17.505 11.528 13.006 1.00 88.50 172 PHE A N 1
ATOM 1398 C CA . PHE A 1 172 ? -18.906 11.522 12.590 1.00 88.50 172 PHE A CA 1
ATOM 1399 C C . PHE A 1 172 ? -19.268 12.755 11.755 1.00 88.50 172 PHE A C 1
ATOM 1401 O O . PHE A 1 172 ? -19.992 12.621 10.767 1.00 88.50 172 PHE A O 1
ATOM 1408 N N . ARG A 1 173 ? -18.714 13.938 12.065 1.00 84.56 173 ARG A N 1
ATOM 1409 C CA . ARG A 1 173 ? -18.890 15.138 11.222 1.00 84.56 173 ARG A CA 1
ATOM 1410 C C . ARG A 1 173 ? -18.363 14.898 9.811 1.00 84.56 173 ARG A C 1
ATOM 1412 O O . ARG A 1 173 ? -19.054 15.208 8.844 1.00 84.56 173 ARG A O 1
ATOM 1419 N N . GLN A 1 174 ? -17.174 14.306 9.691 1.00 86.81 174 GLN A N 1
ATOM 1420 C CA . GLN A 1 174 ? -16.565 14.003 8.395 1.00 86.81 174 GLN A CA 1
ATOM 1421 C C . GLN A 1 174 ? -17.362 12.956 7.601 1.00 86.81 174 GLN A C 1
ATOM 1423 O O . GLN A 1 174 ? -17.414 13.024 6.376 1.00 86.81 174 GLN A O 1
ATOM 1428 N N . LEU A 1 175 ? -18.012 12.013 8.290 1.00 88.25 175 LEU A N 1
ATOM 1429 C CA . LEU A 1 175 ? -18.898 11.012 7.686 1.00 88.25 175 LEU A CA 1
ATOM 1430 C C . LEU A 1 175 ? -20.282 11.566 7.297 1.00 88.25 175 LEU A C 1
ATOM 1432 O O . LEU A 1 175 ? -21.107 10.817 6.779 1.00 88.25 175 LEU A O 1
ATOM 1436 N N . GLY A 1 176 ? -20.545 12.857 7.518 1.00 84.31 176 GLY A N 1
ATOM 1437 C CA . GLY A 1 176 ? -21.796 13.509 7.126 1.00 84.31 176 GLY A CA 1
ATOM 1438 C C . GLY A 1 176 ? -22.927 13.375 8.145 1.00 84.31 176 GLY A C 1
ATOM 1439 O O . GLY A 1 176 ? -24.081 13.635 7.811 1.00 84.31 176 GLY A O 1
ATOM 1440 N N . PHE A 1 177 ? -22.630 12.984 9.387 1.00 85.75 177 PHE A N 1
ATOM 1441 C CA . PHE A 1 177 ? -23.612 13.069 10.463 1.00 85.75 177 PHE A CA 1
ATOM 1442 C C . PHE A 1 177 ? -23.789 14.526 10.905 1.00 85.75 177 PHE A C 1
ATOM 1444 O O . PHE A 1 177 ? -22.846 15.321 10.960 1.00 85.75 177 PHE A O 1
ATOM 1451 N N . HIS A 1 178 ? -25.022 14.875 11.250 1.00 74.31 178 HIS A N 1
ATOM 1452 C CA . HIS A 1 178 ? -25.421 16.214 11.662 1.00 74.31 178 HIS A CA 1
ATOM 1453 C C . HIS A 1 178 ? -25.910 16.220 13.113 1.00 74.31 178 HIS A C 1
ATOM 1455 O O . HIS A 1 178 ? -26.282 15.183 13.661 1.00 74.31 178 HIS A O 1
ATOM 1461 N N . ARG A 1 179 ? -25.923 17.412 13.730 1.00 68.31 179 ARG A N 1
ATOM 1462 C CA . ARG A 1 179 ? -26.321 17.632 15.136 1.00 68.31 179 ARG A CA 1
ATOM 1463 C C . ARG A 1 179 ? -25.584 16.757 16.145 1.00 68.31 179 ARG A C 1
ATOM 1465 O O . ARG A 1 179 ? -26.185 16.190 17.043 1.00 68.31 179 ARG A O 1
ATOM 1472 N N . ILE A 1 180 ? -24.273 16.682 15.982 1.00 60.28 180 ILE A N 1
ATOM 1473 C CA . ILE A 1 180 ? -23.396 15.947 16.883 1.00 60.28 180 ILE A CA 1
ATOM 1474 C C . ILE A 1 180 ? -23.174 16.787 18.147 1.00 60.28 180 ILE A C 1
ATOM 1476 O O . ILE A 1 180 ? -22.365 17.720 18.135 1.00 60.28 180 ILE A O 1
ATOM 1480 N N . THR A 1 181 ? -23.916 16.480 19.210 1.00 62.19 181 THR A N 1
ATOM 1481 C CA . THR A 1 181 ? -23.749 17.082 20.542 1.00 62.19 181 THR A CA 1
ATOM 1482 C C . THR A 1 181 ? -23.270 16.018 21.521 1.00 62.19 181 THR A C 1
ATOM 1484 O O . THR A 1 181 ? -23.947 14.999 21.678 1.00 62.19 181 THR A O 1
ATOM 1487 N N . ALA A 1 182 ? -22.129 16.260 22.174 1.00 55.75 182 ALA A N 1
ATOM 1488 C CA . ALA A 1 182 ? -21.764 15.526 23.381 1.00 55.75 182 ALA A CA 1
ATOM 1489 C C . ALA A 1 182 ? -22.732 15.940 24.496 1.00 55.75 182 ALA A C 1
ATOM 1491 O O . ALA A 1 182 ? -22.990 17.135 24.679 1.00 55.75 182 ALA A O 1
ATOM 1492 N N . ALA A 1 183 ? -23.327 14.971 25.183 1.00 56.94 183 ALA A N 1
ATOM 1493 C CA . ALA A 1 183 ? -24.132 15.263 26.358 1.00 56.94 183 ALA A CA 1
ATOM 1494 C C . ALA A 1 183 ? -23.179 15.636 27.501 1.00 56.94 183 ALA A C 1
ATOM 1496 O O . ALA A 1 183 ? -22.272 14.880 27.819 1.00 56.94 183 ALA A O 1
ATOM 1497 N N . GLY A 1 184 ? -23.356 16.822 28.076 1.00 46.22 184 GLY A N 1
ATOM 1498 C CA . GLY A 1 184 ? -22.539 17.286 29.193 1.00 46.22 184 GLY A CA 1
ATOM 1499 C C . GLY A 1 184 ? -23.335 18.261 30.039 1.00 46.22 184 GLY A C 1
ATOM 1500 O O . GLY A 1 184 ? -23.281 19.474 29.827 1.00 46.22 184 GLY A O 1
ATOM 1501 N N . HIS A 1 185 ? -24.115 17.737 30.982 1.00 44.47 185 HIS A N 1
ATOM 1502 C CA . HIS A 1 185 ? -24.769 18.553 32.001 1.00 44.47 185 HIS A CA 1
ATOM 1503 C C . HIS A 1 185 ? -24.008 18.406 33.322 1.00 44.47 185 HIS A C 1
ATOM 1505 O O . HIS A 1 185 ? -23.624 17.315 33.722 1.00 44.47 185 HIS A O 1
ATOM 1511 N N . LYS A 1 186 ? -23.828 19.517 34.056 1.00 40.75 186 LYS A N 1
ATOM 1512 C CA . LYS A 1 186 ? -23.193 19.519 35.394 1.00 40.75 186 LYS A CA 1
ATOM 1513 C C . LYS A 1 186 ? -23.819 18.513 36.377 1.00 40.75 186 LYS A C 1
ATOM 1515 O O . LYS A 1 186 ? -23.140 18.103 37.313 1.00 40.75 186 LYS A O 1
ATOM 1520 N N . ASP A 1 187 ? -25.068 18.109 36.142 1.00 40.06 187 ASP A N 1
ATOM 1521 C CA . ASP A 1 187 ? -25.770 17.058 36.872 1.00 40.06 187 ASP A CA 1
ATOM 1522 C C . ASP A 1 187 ? -25.884 15.780 36.025 1.00 40.06 187 ASP A C 1
ATOM 1524 O O . ASP A 1 187 ? -26.790 15.642 35.201 1.00 40.06 187 ASP A O 1
ATOM 1528 N N . ARG A 1 188 ? -25.010 14.801 36.301 1.00 46.38 188 ARG A N 1
ATOM 1529 C CA . ARG A 1 188 ? -24.979 13.460 35.671 1.00 46.38 188 ARG A CA 1
ATOM 1530 C C . ARG A 1 188 ? -26.305 12.685 35.731 1.00 46.38 188 ARG A C 1
ATOM 1532 O O . ARG A 1 188 ? -26.487 11.720 35.004 1.00 46.38 188 ARG A O 1
ATOM 1539 N N . ALA A 1 189 ? -27.239 13.076 36.600 1.00 42.31 189 ALA A N 1
ATOM 1540 C CA . ALA A 1 189 ? -28.568 12.465 36.695 1.00 42.31 189 ALA A CA 1
ATOM 1541 C C . ALA A 1 189 ? -29.520 12.881 35.553 1.00 42.31 189 ALA A C 1
ATOM 1543 O O . ALA A 1 189 ? -30.530 12.216 35.337 1.00 42.31 189 ALA A O 1
ATOM 1544 N N . LEU A 1 190 ? -29.211 13.970 34.838 1.00 47.31 190 LEU A N 1
ATOM 1545 C CA . LEU A 1 190 ? -29.962 14.454 33.670 1.00 47.31 190 LEU A CA 1
ATOM 1546 C C . LEU A 1 190 ? -29.352 13.980 32.341 1.00 47.31 190 LEU A C 1
ATOM 1548 O O . LEU A 1 190 ? -29.925 14.200 31.274 1.00 47.31 190 LEU A O 1
ATOM 1552 N N . GLU A 1 191 ? -28.206 13.304 32.394 1.00 52.88 191 GLU A N 1
ATOM 1553 C CA . GLU A 1 191 ? -27.633 12.568 31.274 1.00 52.88 191 GLU A CA 1
ATOM 1554 C C . GLU A 1 191 ? -28.343 11.215 31.231 1.00 52.88 191 GLU A C 1
ATOM 1556 O O . GLU A 1 191 ? -27.993 10.287 31.953 1.00 52.88 191 GLU A O 1
ATOM 1561 N N . TYR A 1 192 ? -29.409 11.117 30.435 1.00 52.75 192 TYR A N 1
ATOM 1562 C CA . TYR A 1 192 ? -30.264 9.930 30.287 1.00 52.75 192 TYR A CA 1
ATOM 1563 C C . TYR A 1 192 ? -29.547 8.719 29.638 1.00 52.75 192 TYR A C 1
ATOM 1565 O O . TYR A 1 192 ? -30.068 8.116 28.700 1.00 52.75 192 TYR A O 1
ATOM 1573 N N . GLY A 1 193 ? -28.339 8.379 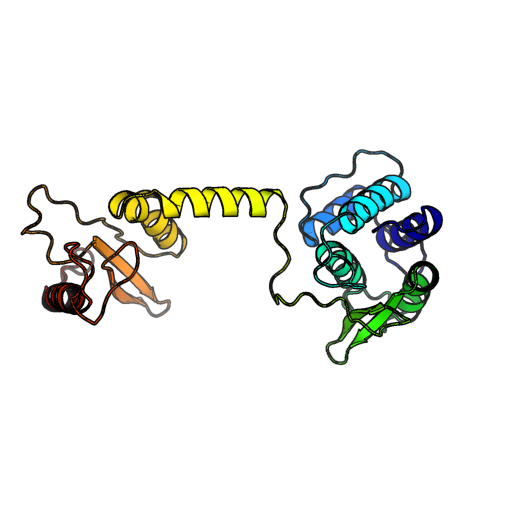30.100 1.00 55.50 193 GLY A N 1
ATOM 1574 C CA . GLY A 1 193 ? -27.524 7.261 29.632 1.00 55.50 193 GLY A CA 1
ATOM 1575 C C . GLY A 1 193 ? -27.009 7.414 28.202 1.00 55.50 193 GLY A C 1
ATOM 1576 O O . GLY A 1 193 ? -26.904 6.403 27.511 1.00 55.50 193 GLY A O 1
ATOM 1577 N N . LYS A 1 194 ? -26.775 8.653 27.745 1.00 68.56 194 LYS A N 1
ATOM 1578 C CA . LYS A 1 194 ? -26.326 8.968 26.381 1.00 68.56 194 LYS A CA 1
ATOM 1579 C C . LYS A 1 194 ? -25.080 9.829 26.436 1.00 68.56 194 LYS A C 1
ATOM 1581 O O . LYS A 1 194 ? -25.112 10.859 27.101 1.00 68.56 194 LYS A O 1
ATOM 1586 N N . ASP A 1 195 ? -24.086 9.479 25.634 1.00 72.50 195 ASP A N 1
ATOM 1587 C CA . ASP A 1 195 ? -22.861 10.261 25.490 1.00 72.50 195 ASP A CA 1
ATOM 1588 C C . ASP A 1 195 ? -22.900 11.127 24.216 1.00 72.50 195 ASP A C 1
ATOM 1590 O O . ASP A 1 195 ? -22.460 12.276 24.222 1.00 72.50 195 ASP A O 1
ATOM 1594 N N . ILE A 1 196 ? -23.486 10.620 23.118 1.00 79.75 196 ILE A N 1
ATOM 1595 C CA . ILE A 1 196 ? -23.597 11.347 21.840 1.00 79.75 196 ILE A CA 1
ATOM 1596 C C . ILE A 1 196 ? -25.000 11.214 21.245 1.00 79.75 196 ILE A C 1
ATOM 1598 O O . ILE A 1 196 ? -25.567 10.121 21.175 1.00 79.75 196 ILE A O 1
ATOM 1602 N N . TRP A 1 197 ? -25.509 12.331 20.726 1.00 81.12 197 TRP A N 1
ATOM 1603 C CA . TRP A 1 197 ? -26.674 12.393 19.845 1.00 81.12 197 TRP A CA 1
ATOM 1604 C C . TRP A 1 197 ? -26.268 12.826 18.441 1.00 81.12 197 TRP A C 1
ATOM 1606 O O . TRP A 1 197 ? -25.470 13.750 18.302 1.00 81.12 197 TRP A O 1
ATOM 1616 N N . MET A 1 198 ? -26.811 12.180 17.405 1.00 86.38 198 MET A N 1
ATOM 1617 C CA . MET A 1 198 ? -26.603 12.595 16.014 1.00 86.38 198 MET A CA 1
ATOM 1618 C C . MET A 1 198 ? -27.729 12.124 15.086 1.00 86.38 198 MET A C 1
ATOM 1620 O O . MET A 1 198 ? -28.487 11.207 15.409 1.00 86.38 198 MET A O 1
ATOM 1624 N N . LYS A 1 199 ? -27.816 12.728 13.898 1.00 86.81 199 LYS A N 1
ATOM 1625 C CA . LYS A 1 199 ? -28.712 12.284 12.824 1.00 86.81 199 LYS A CA 1
ATOM 1626 C C . LYS A 1 199 ? -27.991 12.142 11.490 1.00 86.81 199 LYS A C 1
ATOM 1628 O O . LYS A 1 199 ? -27.003 12.829 11.238 1.00 86.81 199 LYS A O 1
ATOM 1633 N N . PHE A 1 200 ? -28.513 11.279 10.628 1.00 88.75 200 PHE A N 1
ATOM 1634 C CA . PHE A 1 200 ? -28.029 11.081 9.266 1.00 88.75 200 PHE A CA 1
ATOM 1635 C C . PHE A 1 200 ? -29.196 11.106 8.284 1.00 88.75 200 PHE A C 1
ATOM 1637 O O . PHE A 1 200 ? -30.184 10.394 8.473 1.00 88.75 200 PHE A O 1
ATOM 1644 N N . THR A 1 201 ? -29.079 11.906 7.229 1.00 88.38 201 THR A N 1
ATOM 1645 C CA . THR A 1 201 ? -30.109 12.010 6.191 1.00 88.38 201 THR A CA 1
ATOM 1646 C C . THR A 1 201 ? -29.727 11.121 5.017 1.00 88.38 201 THR A C 1
ATOM 1648 O O . THR A 1 201 ? -28.699 11.326 4.375 1.00 88.38 201 THR A O 1
ATOM 1651 N N . LEU A 1 202 ? -30.560 10.125 4.725 1.00 88.81 202 LEU A N 1
ATOM 1652 C CA . LEU A 1 202 ? -30.376 9.251 3.572 1.00 88.81 202 LEU A CA 1
ATOM 1653 C C . LEU A 1 202 ? -30.613 10.026 2.263 1.00 88.81 202 LEU A C 1
ATOM 1655 O O . LEU A 1 202 ? -31.376 10.993 2.254 1.00 88.81 202 LEU A O 1
ATOM 1659 N N . PRO A 1 203 ? -30.076 9.562 1.118 1.00 90.25 203 PRO A N 1
ATOM 1660 C CA . PRO A 1 203 ? -30.371 10.158 -0.191 1.00 90.25 203 PRO A CA 1
ATOM 1661 C C . PRO A 1 203 ? -31.872 10.213 -0.528 1.00 90.25 203 PRO A C 1
ATOM 1663 O O . PRO A 1 203 ? -32.314 11.067 -1.289 1.00 90.25 203 PRO A O 1
ATOM 1666 N N . THR A 1 204 ? -32.671 9.325 0.072 1.00 93.81 204 THR A N 1
ATOM 1667 C CA . THR A 1 204 ? -34.139 9.295 -0.030 1.00 93.81 204 THR A CA 1
ATOM 1668 C C . THR A 1 204 ? -34.841 10.307 0.885 1.00 93.81 204 THR A C 1
ATOM 1670 O O . THR A 1 204 ? -36.056 10.238 1.027 1.00 93.81 204 THR A O 1
ATOM 1673 N N . GLN A 1 205 ? -34.094 11.205 1.535 1.00 86.31 205 GLN A N 1
ATOM 1674 C CA . GLN A 1 205 ? -34.551 12.217 2.501 1.00 86.31 205 GLN A CA 1
ATOM 1675 C C . GLN A 1 205 ? -35.115 11.678 3.825 1.00 86.31 205 GLN A C 1
ATOM 1677 O O . GLN A 1 205 ? -35.539 12.455 4.678 1.00 86.31 205 GLN A O 1
ATOM 1682 N N . HIS A 1 206 ? -35.082 10.363 4.046 1.00 88.94 206 HIS A N 1
ATOM 1683 C CA . HIS A 1 206 ? -35.407 9.792 5.350 1.00 88.94 206 HIS A CA 1
ATOM 1684 C C . HIS A 1 206 ? -34.280 10.090 6.342 1.00 88.94 206 HIS A C 1
ATOM 1686 O O . HIS A 1 206 ? -33.101 10.012 5.990 1.00 88.94 206 HIS A O 1
ATOM 1692 N N . VAL A 1 207 ? -34.641 10.404 7.584 1.00 86.62 207 VAL A N 1
ATOM 1693 C CA . VAL A 1 207 ? -33.687 10.741 8.645 1.00 86.62 207 VAL A CA 1
ATOM 1694 C C . VAL A 1 207 ? -33.566 9.573 9.613 1.00 86.62 207 VAL A C 1
ATOM 1696 O O . VAL A 1 207 ? -34.568 9.052 10.102 1.00 86.62 207 VAL A O 1
ATOM 1699 N N . LEU A 1 208 ? -32.329 9.175 9.894 1.00 88.88 208 LEU A N 1
ATOM 1700 C CA . LEU A 1 208 ? -31.989 8.204 10.924 1.00 88.88 208 LEU A CA 1
ATOM 1701 C C . LEU A 1 208 ? -31.403 8.933 12.130 1.00 88.88 208 LEU A C 1
ATOM 1703 O O . LEU A 1 208 ? -30.484 9.739 11.990 1.00 88.88 208 LEU A O 1
ATOM 1707 N N . TYR A 1 209 ? -31.933 8.623 13.305 1.00 86.06 209 TYR A N 1
ATOM 1708 C CA . TYR A 1 209 ? -31.512 9.174 14.586 1.00 86.06 209 TYR A CA 1
ATOM 1709 C C . TYR A 1 209 ? -30.672 8.141 15.329 1.00 86.06 209 TYR A C 1
ATOM 1711 O O . TYR A 1 209 ? -31.062 6.978 15.433 1.00 86.06 209 TYR A O 1
ATOM 1719 N N . PHE A 1 210 ? -29.526 8.572 15.846 1.00 86.25 210 PHE A N 1
ATOM 1720 C CA . PHE A 1 210 ? -28.594 7.721 16.569 1.00 86.25 210 PHE A CA 1
ATOM 1721 C C . PHE A 1 210 ? -28.317 8.317 17.941 1.00 86.25 210 PHE A C 1
ATOM 1723 O O . PHE A 1 210 ? -27.946 9.486 18.064 1.00 86.25 210 PHE A O 1
ATOM 1730 N N . GLY A 1 211 ? -28.449 7.474 18.958 1.00 84.56 211 GLY A N 1
ATOM 1731 C CA . GLY A 1 211 ? -27.881 7.713 20.272 1.00 84.56 211 GLY A CA 1
ATOM 1732 C C . GLY A 1 211 ? -26.740 6.728 20.499 1.00 84.56 211 GLY A C 1
ATOM 1733 O O . GLY A 1 211 ? -26.879 5.540 20.199 1.00 84.56 211 GLY A O 1
ATOM 1734 N N . ILE A 1 212 ? -25.605 7.224 20.980 1.00 85.25 212 ILE A N 1
ATOM 1735 C CA . ILE A 1 212 ? -24.419 6.413 21.253 1.00 85.25 212 ILE A CA 1
ATOM 1736 C C . ILE A 1 212 ? -24.073 6.543 22.730 1.00 85.25 212 ILE A C 1
ATOM 1738 O O . ILE A 1 212 ? -24.011 7.650 23.265 1.00 85.25 212 ILE A O 1
ATOM 1742 N N . GLN A 1 213 ? -23.791 5.394 23.340 1.00 84.31 213 GLN A N 1
ATOM 1743 C CA . GLN A 1 213 ? -23.125 5.294 24.629 1.00 84.31 213 GLN A CA 1
ATOM 1744 C C . GLN A 1 213 ? -21.704 4.780 24.403 1.00 84.31 213 GLN A C 1
ATOM 1746 O O . GLN A 1 213 ? -21.505 3.717 23.810 1.00 84.31 213 GLN A O 1
ATOM 1751 N N . VAL A 1 214 ? -20.717 5.555 24.832 1.00 83.50 214 VAL A N 1
ATOM 1752 C CA . VAL A 1 214 ? -19.293 5.311 24.625 1.00 83.50 214 VAL A CA 1
ATOM 1753 C C . VAL A 1 214 ? -18.696 4.801 25.924 1.00 83.50 214 VAL A C 1
ATOM 1755 O O . VAL A 1 214 ? -18.825 5.418 26.976 1.00 83.50 214 VAL A O 1
ATOM 1758 N N . LYS A 1 215 ? -18.037 3.644 25.870 1.00 83.12 215 LYS A N 1
ATOM 1759 C CA . LYS A 1 215 ? -17.371 3.059 27.035 1.00 83.12 215 LYS A CA 1
ATOM 1760 C C . LYS A 1 215 ? -15.953 2.656 26.683 1.00 83.12 215 LYS A C 1
ATOM 1762 O O . LYS A 1 215 ? -15.725 2.067 25.623 1.00 83.12 215 LYS A O 1
ATOM 1767 N N . LYS A 1 216 ? -15.004 2.959 27.569 1.00 77.69 216 LYS A N 1
ATOM 1768 C CA . LYS A 1 216 ? -13.602 2.565 27.400 1.00 77.69 216 LYS A CA 1
ATOM 1769 C C . LYS A 1 216 ? -13.313 1.257 28.135 1.00 77.69 216 LYS A C 1
ATOM 1771 O O . LYS A 1 216 ? -13.631 1.092 29.308 1.00 77.69 216 LYS A O 1
ATOM 1776 N N . GLY A 1 217 ? -12.617 0.347 27.457 1.00 77.31 217 GLY A N 1
ATOM 1777 C CA . GLY A 1 217 ? -12.155 -0.914 28.034 1.00 77.31 217 GLY A CA 1
ATOM 1778 C C . GLY A 1 217 ? -13.107 -2.085 27.793 1.00 77.31 217 GLY A C 1
ATOM 1779 O O . GLY A 1 217 ? -13.939 -2.069 26.888 1.00 77.31 217 GLY A O 1
ATOM 1780 N N . LYS A 1 218 ? -12.923 -3.158 28.567 1.00 77.12 218 LYS A N 1
ATOM 1781 C CA . LYS A 1 218 ? -13.685 -4.397 28.396 1.00 77.12 218 LYS A CA 1
ATOM 1782 C C . LYS A 1 218 ? -14.989 -4.329 29.183 1.00 77.12 218 LYS A C 1
ATOM 1784 O O . LYS A 1 218 ? -14.961 -4.156 30.397 1.00 77.12 218 LYS A O 1
ATOM 1789 N N . LEU A 1 219 ? -16.097 -4.561 28.488 1.00 79.19 219 LEU A N 1
ATOM 1790 C CA . LEU A 1 219 ? -17.395 -4.775 29.115 1.00 79.19 219 LEU A CA 1
ATOM 1791 C C . LEU A 1 219 ? -17.489 -6.213 29.623 1.00 79.19 219 LEU A C 1
ATOM 1793 O O . LEU A 1 219 ? -17.196 -7.161 28.886 1.00 79.19 219 LEU A O 1
ATOM 1797 N N . ASP A 1 220 ? -17.862 -6.378 30.886 1.00 78.00 220 ASP A N 1
ATOM 1798 C CA . ASP A 1 220 ? -18.044 -7.675 31.515 1.00 78.00 220 ASP A CA 1
ATOM 1799 C C . ASP A 1 220 ? -19.525 -8.089 31.510 1.00 78.00 220 ASP A C 1
ATOM 1801 O O . ASP A 1 220 ? -20.443 -7.285 31.660 1.00 78.00 220 ASP A O 1
ATOM 1805 N N . ALA A 1 221 ? -19.771 -9.375 31.262 1.00 75.00 221 ALA A N 1
ATOM 1806 C CA . ALA A 1 221 ? -21.121 -9.944 31.287 1.00 75.00 221 ALA A CA 1
ATOM 1807 C C . ALA A 1 221 ? -21.463 -10.555 32.655 1.00 75.00 221 ALA A C 1
ATOM 1809 O O . ALA A 1 221 ? -22.615 -10.875 32.927 1.00 75.00 221 ALA A O 1
ATOM 1810 N N . SER A 1 222 ? -20.451 -10.763 33.502 1.00 69.44 222 SER A N 1
ATOM 1811 C CA . SER A 1 222 ? -20.566 -11.492 34.765 1.00 69.44 222 SER A CA 1
ATOM 1812 C C . SER A 1 222 ? -20.844 -10.597 35.976 1.00 69.44 222 SER A C 1
ATOM 1814 O O . SER A 1 222 ? -21.109 -11.135 37.047 1.00 69.44 222 SER A O 1
ATOM 1816 N N . GLY A 1 223 ? -20.762 -9.266 35.838 1.00 61.97 223 GLY A N 1
ATOM 1817 C CA . GLY A 1 223 ? -20.928 -8.320 36.949 1.00 61.97 223 GLY A CA 1
ATOM 1818 C C . GLY A 1 223 ? -19.890 -8.497 38.062 1.00 61.97 223 GLY A C 1
ATOM 1819 O O . GLY A 1 223 ? -20.187 -8.264 39.231 1.00 61.97 223 GLY A O 1
ATOM 1820 N N . VAL A 1 224 ? -18.695 -8.980 37.710 1.00 59.59 224 VAL A N 1
ATOM 1821 C CA . VAL A 1 224 ? -17.609 -9.297 38.657 1.00 59.59 224 VAL A CA 1
ATOM 1822 C C . VAL A 1 224 ? -16.634 -8.122 38.761 1.00 59.59 224 VAL A C 1
ATOM 1824 O O . VAL A 1 224 ? -15.907 -7.999 39.752 1.00 59.59 224 VAL A O 1
ATOM 1827 N N . SER A 1 225 ? -16.603 -7.241 37.759 1.00 61.25 225 SER A N 1
ATOM 1828 C CA . SER A 1 225 ? -15.795 -6.030 37.792 1.00 61.25 225 SER A CA 1
ATOM 1829 C C . SER A 1 225 ? -16.270 -5.072 38.895 1.00 61.25 225 SER A C 1
ATOM 1831 O O . SER A 1 225 ? -17.450 -4.782 39.064 1.00 61.25 225 SER A O 1
ATOM 1833 N N . LYS A 1 226 ? -15.312 -4.563 39.681 1.00 55.88 226 LYS A N 1
ATOM 1834 C CA . LYS A 1 226 ? -15.559 -3.578 40.754 1.00 55.88 226 LYS A CA 1
ATOM 1835 C C . LYS A 1 226 ? -15.595 -2.128 40.253 1.00 55.88 226 LYS A C 1
ATOM 1837 O O . LYS A 1 226 ? -15.791 -1.218 41.053 1.00 55.88 226 LYS A O 1
ATOM 1842 N N . SER A 1 227 ? -15.349 -1.903 38.964 1.00 58.09 227 SER A N 1
ATOM 1843 C CA . SER A 1 227 ? -15.436 -0.586 38.333 1.00 58.09 227 SER A CA 1
ATOM 1844 C C . SER A 1 227 ? -16.881 -0.285 37.945 1.00 58.09 227 SER A C 1
ATOM 1846 O O . SER A 1 227 ? -17.485 -1.016 37.160 1.00 58.09 227 SER A O 1
ATOM 1848 N N . THR A 1 228 ? -17.421 0.814 38.464 1.00 55.44 228 THR A N 1
ATOM 1849 C CA . THR A 1 228 ? -18.677 1.413 37.997 1.00 55.44 228 THR A CA 1
ATOM 1850 C C . THR A 1 228 ? -18.635 1.600 36.471 1.00 55.44 228 THR A C 1
ATOM 1852 O O . THR A 1 228 ? -17.611 2.040 35.953 1.00 55.44 228 THR A O 1
ATOM 1855 N N . ASN A 1 229 ? -19.714 1.255 35.751 1.00 58.75 229 ASN A N 1
ATOM 1856 C CA . ASN A 1 229 ? -19.871 1.366 34.285 1.00 58.75 229 ASN A CA 1
ATOM 1857 C C . ASN A 1 229 ? -19.167 0.320 33.398 1.00 58.75 229 ASN A C 1
ATOM 1859 O O . ASN A 1 229 ? -19.004 0.548 32.200 1.00 58.75 229 ASN A O 1
ATOM 1863 N N . SER A 1 230 ? -18.772 -0.835 33.932 1.00 65.69 230 SER A N 1
ATOM 1864 C CA . SER A 1 230 ? -18.169 -1.909 33.113 1.00 65.69 230 SER A CA 1
ATOM 1865 C C . SER A 1 230 ? -19.084 -3.111 32.872 1.00 65.69 230 SER A C 1
ATOM 1867 O O . SER A 1 230 ? -18.731 -3.986 32.085 1.00 65.69 230 SER A O 1
ATOM 1869 N N . ASN A 1 231 ? -20.276 -3.119 33.474 1.00 77.50 231 ASN A N 1
ATOM 1870 C CA . ASN A 1 231 ? -21.236 -4.210 33.360 1.00 77.50 231 ASN A CA 1
ATOM 1871 C C . ASN A 1 231 ? -22.208 -3.991 32.193 1.00 77.50 231 ASN A C 1
ATOM 1873 O O . ASN A 1 231 ? -22.866 -2.953 32.086 1.00 77.50 231 ASN A O 1
ATOM 1877 N N . VAL A 1 232 ? -22.352 -5.009 31.343 1.00 81.81 232 VAL A N 1
ATOM 1878 C CA . VAL A 1 232 ? -23.284 -5.006 30.203 1.00 81.81 232 VAL A CA 1
ATOM 1879 C C . VAL A 1 232 ? -24.731 -4.732 30.632 1.00 81.81 232 VAL A C 1
ATOM 1881 O O . VAL A 1 232 ? -25.458 -4.069 29.896 1.00 81.81 232 VAL A O 1
ATOM 1884 N N . ALA A 1 233 ? -25.159 -5.179 31.816 1.00 80.75 233 ALA A N 1
ATOM 1885 C CA . ALA A 1 233 ? -26.512 -4.924 32.316 1.00 80.75 233 ALA A CA 1
ATOM 1886 C C . ALA A 1 233 ? -26.769 -3.431 32.600 1.00 80.75 233 ALA A C 1
ATOM 1888 O O . ALA A 1 233 ? -27.857 -2.926 32.320 1.00 80.75 233 ALA A O 1
ATOM 1889 N N . GLU A 1 234 ? -25.768 -2.708 33.110 1.00 78.56 234 GLU A N 1
ATOM 1890 C CA . GLU A 1 234 ? -25.864 -1.261 33.346 1.00 78.56 234 GLU A CA 1
ATOM 1891 C C . GLU A 1 234 ? -25.955 -0.502 32.020 1.00 78.56 234 GLU A C 1
ATOM 1893 O O . GLU A 1 234 ? -26.806 0.371 31.861 1.00 78.56 234 GLU A O 1
ATOM 1898 N N . ILE A 1 235 ? -25.140 -0.894 31.039 1.00 80.31 235 ILE A N 1
ATOM 1899 C CA . ILE A 1 235 ? -25.148 -0.299 29.697 1.00 80.31 235 ILE A CA 1
ATOM 1900 C C . ILE A 1 235 ? -26.465 -0.586 28.984 1.00 80.31 235 ILE A C 1
ATOM 1902 O O . ILE A 1 235 ? -27.046 0.310 28.381 1.00 80.31 235 ILE A O 1
ATOM 1906 N N . HIS A 1 236 ? -26.982 -1.810 29.086 1.00 83.62 236 HIS A N 1
ATOM 1907 C CA . HIS A 1 236 ? -28.289 -2.158 28.540 1.00 83.62 236 HIS A CA 1
ATOM 1908 C C . HIS A 1 236 ? -29.394 -1.266 29.121 1.00 83.62 236 HIS A C 1
ATOM 1910 O O . HIS A 1 236 ? -30.222 -0.748 28.375 1.00 83.62 236 HIS A O 1
ATOM 1916 N N . ASN A 1 237 ? -29.375 -1.020 30.434 1.00 83.06 237 ASN A N 1
ATOM 1917 C CA . ASN A 1 237 ? -30.331 -0.113 31.064 1.00 83.06 237 ASN A CA 1
ATOM 1918 C C . ASN A 1 237 ? -30.157 1.336 30.583 1.00 83.06 237 ASN A C 1
ATOM 1920 O O . ASN A 1 237 ? -31.154 1.998 30.308 1.00 83.06 237 ASN A O 1
ATOM 1924 N N . GLN A 1 238 ? -28.919 1.815 30.416 1.00 79.81 238 GLN A N 1
ATOM 1925 C CA . GLN A 1 238 ? -28.633 3.133 29.828 1.00 79.81 238 GLN A CA 1
ATOM 1926 C C . GLN A 1 238 ? -29.195 3.256 28.404 1.00 79.81 238 GLN A C 1
ATOM 1928 O O . GLN A 1 238 ? -29.890 4.222 28.094 1.00 79.81 238 GLN A O 1
ATOM 1933 N N . VAL A 1 239 ? -29.002 2.234 27.568 1.00 82.06 239 VAL A N 1
ATOM 1934 C CA . VAL A 1 239 ? -29.540 2.192 26.200 1.00 82.06 239 VAL A CA 1
ATOM 1935 C C . VAL A 1 239 ? -31.071 2.130 26.189 1.00 82.06 239 VAL A C 1
ATOM 1937 O O . VAL A 1 239 ? -31.703 2.798 25.372 1.00 82.06 239 VAL A O 1
ATOM 1940 N N . LEU A 1 240 ? -31.698 1.383 27.102 1.00 83.94 240 LEU A N 1
ATOM 1941 C CA . LEU A 1 240 ? -33.160 1.359 27.225 1.00 83.94 240 LEU A CA 1
ATOM 1942 C C . LEU A 1 240 ? -33.726 2.722 27.632 1.00 83.94 240 LEU A C 1
ATOM 1944 O O . LEU A 1 240 ? -3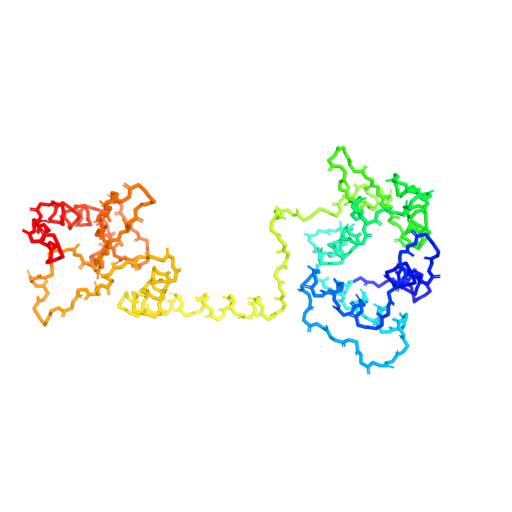4.691 3.182 27.023 1.00 83.94 240 LEU A O 1
ATOM 1948 N N . MET A 1 241 ? -33.109 3.390 28.612 1.00 80.12 241 MET A N 1
ATOM 1949 C CA . MET A 1 241 ? -33.466 4.768 28.971 1.00 80.12 241 MET A CA 1
ATOM 1950 C C . MET A 1 241 ? -33.312 5.695 27.766 1.00 80.12 241 MET A C 1
ATOM 1952 O O . MET A 1 241 ? -34.148 6.568 27.533 1.00 80.12 241 MET A O 1
ATOM 1956 N N . MET A 1 242 ? -32.284 5.459 26.949 1.00 77.19 242 MET A N 1
ATOM 1957 C CA . MET A 1 242 ? -32.046 6.254 25.762 1.00 77.19 242 MET A CA 1
ATOM 1958 C C . MET A 1 242 ? -33.122 6.102 24.691 1.00 77.19 242 MET A C 1
ATOM 1960 O O . MET A 1 242 ? -33.517 7.117 24.110 1.00 77.19 242 MET A O 1
ATOM 1964 N N . LEU A 1 243 ? -33.582 4.873 24.451 1.00 77.88 243 LEU A N 1
ATOM 1965 C CA . LEU A 1 243 ? -34.657 4.552 23.510 1.00 77.88 243 LEU A CA 1
ATOM 1966 C C . LEU A 1 243 ? -36.029 5.030 23.995 1.00 77.88 243 LEU A C 1
ATOM 1968 O O . LEU A 1 243 ? -36.860 5.409 23.178 1.00 77.88 243 LEU A O 1
ATOM 1972 N N . GLY A 1 244 ? -36.266 5.019 25.309 1.00 75.50 244 GLY A N 1
ATOM 1973 C CA . GLY A 1 244 ? -37.522 5.483 25.904 1.00 75.50 244 GLY A CA 1
ATOM 1974 C C . GLY A 1 244 ? -37.695 7.004 25.913 1.00 75.50 244 GLY A C 1
ATOM 1975 O O . GLY A 1 244 ? -38.776 7.491 26.225 1.00 75.50 244 GLY A O 1
ATOM 1976 N N . HIS A 1 245 ? -36.646 7.761 25.591 1.00 72.81 245 HIS A N 1
ATOM 1977 C CA . HIS A 1 245 ? -36.673 9.218 25.595 1.00 72.81 245 HIS A CA 1
ATOM 1978 C C . HIS A 1 245 ? -37.090 9.757 24.222 1.00 72.81 245 HIS A C 1
ATOM 1980 O O . HIS A 1 245 ? -36.375 9.561 23.237 1.00 72.81 245 HIS A O 1
ATOM 1986 N N . GLU A 1 246 ? -38.201 10.496 24.179 1.00 70.94 246 GLU A N 1
ATOM 1987 C CA . GLU A 1 246 ? -38.690 11.161 22.966 1.00 70.94 246 GLU A CA 1
ATOM 1988 C C . GLU A 1 246 ? -37.635 12.112 22.387 1.00 70.94 246 GLU A C 1
ATOM 1990 O O . GLU A 1 246 ? -36.931 12.822 23.108 1.00 70.94 246 GLU A O 1
ATOM 1995 N N . ILE A 1 247 ? -37.485 12.098 21.068 1.00 70.88 247 ILE A N 1
ATOM 1996 C CA . ILE A 1 247 ? -36.482 12.897 20.367 1.00 70.88 247 ILE A CA 1
ATOM 1997 C C . ILE A 1 247 ? -37.215 14.062 19.736 1.00 70.88 247 ILE A C 1
ATOM 1999 O O . ILE A 1 247 ? -38.046 13.845 18.864 1.00 70.88 247 ILE A O 1
ATOM 2003 N N . PHE A 1 248 ? -36.875 15.277 20.153 1.00 69.62 248 PHE A N 1
ATOM 2004 C CA . PHE A 1 248 ? -37.369 16.480 19.502 1.00 69.62 248 PHE A CA 1
ATOM 2005 C C . PHE A 1 248 ? -36.374 16.953 18.439 1.00 69.62 248 PHE A C 1
ATOM 2007 O O . PHE A 1 248 ? -35.214 17.256 18.736 1.00 69.62 248 PHE A O 1
ATOM 2014 N N . ASP A 1 249 ? -36.831 17.050 17.197 1.00 68.94 249 ASP A N 1
ATOM 2015 C CA . ASP A 1 249 ? -36.121 17.664 16.092 1.00 68.94 249 ASP A CA 1
ATOM 2016 C C . ASP A 1 249 ? -36.707 19.056 15.769 1.00 68.94 249 ASP A C 1
ATOM 2018 O O . ASP A 1 249 ? -37.721 19.165 15.072 1.00 68.94 249 ASP A O 1
ATOM 2022 N N . PRO A 1 250 ? -36.023 20.148 16.174 1.00 65.38 250 PRO A N 1
ATOM 2023 C CA . PRO A 1 250 ? -36.460 21.512 15.874 1.00 65.38 250 PRO A CA 1
ATOM 2024 C C . PRO A 1 250 ? -36.547 21.885 14.387 1.00 65.38 250 PRO A C 1
ATOM 2026 O O . PRO A 1 250 ? -37.188 22.879 14.069 1.00 65.38 250 PRO A O 1
ATOM 2029 N N . GLU A 1 251 ? -35.924 21.137 13.467 1.00 65.69 251 GLU A N 1
ATOM 2030 C CA . GLU A 1 251 ? -36.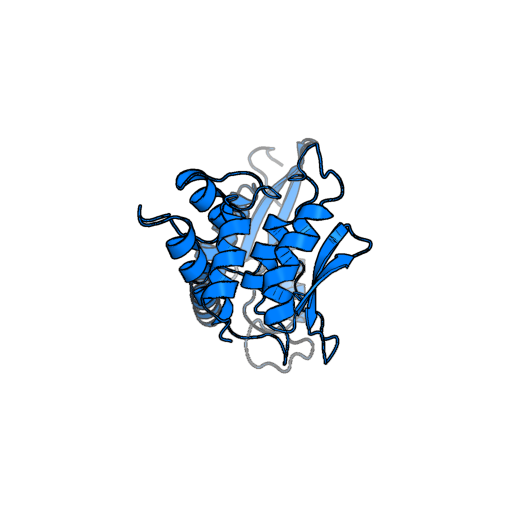052 21.407 12.021 1.00 65.69 251 GLU A CA 1
ATOM 2031 C C . GLU A 1 251 ? -37.384 20.900 11.466 1.00 65.69 251 GLU A C 1
ATOM 2033 O O . GLU A 1 251 ? -37.934 21.495 10.543 1.00 65.69 251 GLU A O 1
ATOM 2038 N N . THR A 1 252 ? -37.919 19.821 12.038 1.00 69.06 252 THR A N 1
ATOM 2039 C CA . THR A 1 252 ? -39.229 19.273 11.663 1.00 69.06 252 THR A CA 1
ATOM 2040 C C . THR A 1 252 ? -40.330 19.630 12.655 1.00 69.06 252 THR A C 1
ATOM 2042 O O . THR A 1 252 ? -41.494 19.337 12.387 1.00 69.06 252 THR A O 1
ATOM 2045 N N . ASN A 1 253 ? -39.968 20.262 13.778 1.00 66.50 253 ASN A N 1
ATOM 2046 C CA . ASN A 1 253 ? -40.838 20.574 14.909 1.00 66.50 253 ASN A CA 1
ATOM 2047 C C . ASN A 1 253 ? -41.652 19.348 15.367 1.00 66.50 253 ASN A C 1
ATOM 2049 O O . ASN A 1 253 ? -42.871 19.419 15.535 1.00 66.50 253 ASN A O 1
ATOM 2053 N N . ARG A 1 254 ? -40.968 18.206 15.467 1.00 59.56 254 ARG A N 1
ATOM 2054 C CA . ARG A 1 254 ? -41.516 16.888 15.805 1.00 59.56 254 ARG A CA 1
ATOM 2055 C C . ARG A 1 254 ? -40.585 16.166 16.746 1.00 59.56 254 ARG A C 1
ATOM 2057 O O . ARG A 1 254 ? -39.369 16.382 16.581 1.00 59.56 254 ARG A O 1
#

Sequence (254 aa):
MKFKDRNLRALAECLIGDNKAFLYRSSSRITEFFQDCGMEVVHDGSTRWAWTAMRLEELLNEPQPKAHALPERFVHVLRFLMLKEDAMDDDPGRLKALEELNKPLMREGYEAFYGDDNLLYIRHNGTKTVSVSNNPHRPLTPHEIKRRTLLTAFLDTCSEDELIEEVLLPLFRQLGFHRITAAGHKDRALEYGKDIWMKFTLPTQHVLYFGIQVKKGKLDASGVSKSTNSNVAEIHNQVLMMLGHEIFDPETNR

Organism: Salmonella enterica (NCBI:txid28901)

Foldseek 3Di:
DDADLVLLLLLQCLLCVVPVQADHHDQVRSCVLVCVLPDNDHRPPPDSSVSSSVVLRVQQPDDAPDPQAGRQSNLSSVQSRQDLVRGDPVGSVSPVVQVSNQPSQVVVQKHWDADPVRTIWMAGNVPRRINDDPDPDRDDYPVRVVVVVVVVVCLVPDDQLCCLPVPVQVVCVVVQKPPWDQDDDPDPVPLLLFGTWIWHQDPVRDIDTDTDHTDRDAADDPPPDPDPPRHPVVSVNSVVSVVPDDDADPVVRD